Protein AF-A0A4Z0BYI0-F1 (afdb_monomer)

Mean predicted aligned error: 17.37 Å

Structure (mmCIF, N/CA/C/O backbone):
data_AF-A0A4Z0BYI0-F1
#
_entry.id   AF-A0A4Z0BYI0-F1
#
loop_
_atom_site.group_PDB
_atom_site.id
_atom_site.type_symbol
_atom_site.label_atom_id
_atom_site.label_alt_id
_atom_site.label_comp_id
_atom_site.label_asym_id
_atom_site.label_entity_id
_atom_site.label_seq_id
_atom_site.pdbx_PDB_ins_code
_atom_site.Cartn_x
_atom_site.Cartn_y
_atom_site.Cartn_z
_atom_site.occupancy
_atom_site.B_iso_or_equiv
_atom_site.auth_seq_id
_atom_site.auth_comp_id
_atom_site.auth_asym_id
_atom_site.auth_atom_id
_atom_site.pdbx_PDB_model_num
ATOM 1 N N . MET A 1 1 ? 36.136 -20.475 -20.261 1.00 40.78 1 MET A N 1
ATOM 2 C CA . MET A 1 1 ? 34.839 -20.055 -19.682 1.00 40.78 1 MET A CA 1
ATOM 3 C C . MET A 1 1 ? 33.830 -19.900 -20.815 1.00 40.78 1 MET A C 1
ATOM 5 O O . MET A 1 1 ? 33.813 -18.825 -21.380 1.00 40.78 1 MET A O 1
ATOM 9 N N . ASN A 1 2 ? 33.076 -20.935 -21.215 1.00 47.97 2 ASN A N 1
ATOM 10 C CA . ASN A 1 2 ? 31.903 -20.778 -22.107 1.00 47.97 2 ASN A CA 1
ATOM 11 C C . ASN A 1 2 ? 31.015 -22.043 -22.189 1.00 47.97 2 ASN A C 1
ATOM 13 O O . ASN A 1 2 ? 30.403 -22.314 -23.210 1.00 47.97 2 ASN A O 1
ATOM 17 N N . GLU A 1 3 ? 30.892 -22.810 -21.103 1.00 43.78 3 GLU A N 1
ATOM 18 C CA . GLU A 1 3 ? 29.998 -23.988 -21.057 1.00 43.78 3 GLU A CA 1
ATOM 19 C C . GLU A 1 3 ? 28.659 -23.728 -20.351 1.00 43.78 3 GLU A C 1
ATOM 21 O O . GLU A 1 3 ? 27.782 -24.581 -20.332 1.00 43.78 3 GLU A O 1
ATOM 26 N N . ARG A 1 4 ? 28.439 -22.530 -19.794 1.00 52.97 4 ARG A N 1
ATOM 27 C CA . ARG A 1 4 ? 27.188 -22.208 -19.079 1.00 52.97 4 ARG A CA 1
ATOM 28 C C . ARG A 1 4 ? 25.992 -21.911 -19.995 1.00 52.97 4 ARG A C 1
ATOM 30 O O . ARG A 1 4 ? 24.883 -21.768 -19.491 1.00 52.97 4 ARG A O 1
ATOM 37 N N . ALA A 1 5 ? 26.200 -21.784 -21.306 1.00 53.53 5 ALA A N 1
ATOM 38 C CA . ALA A 1 5 ? 25.168 -21.345 -22.249 1.00 53.53 5 ALA A CA 1
ATOM 39 C C . ALA A 1 5 ? 24.340 -22.489 -22.864 1.00 53.53 5 ALA A C 1
ATOM 41 O O . ALA A 1 5 ? 23.317 -22.224 -23.486 1.00 53.53 5 ALA A O 1
ATOM 42 N N . THR A 1 6 ? 24.744 -23.751 -22.700 1.00 50.38 6 THR A N 1
ATOM 43 C CA . THR A 1 6 ? 24.140 -24.877 -23.436 1.00 50.38 6 THR A CA 1
ATOM 44 C C . THR A 1 6 ? 22.925 -25.514 -22.752 1.00 50.38 6 THR A C 1
ATOM 46 O O . THR A 1 6 ? 22.229 -26.292 -23.391 1.00 50.38 6 THR A O 1
ATOM 49 N N . VAL A 1 7 ? 22.608 -25.172 -21.494 1.00 58.91 7 VAL A N 1
ATOM 50 C CA . VAL A 1 7 ? 21.576 -25.891 -20.702 1.00 58.91 7 VAL A CA 1
ATOM 51 C C . VAL A 1 7 ? 20.244 -25.129 -20.557 1.00 58.91 7 VAL A C 1
ATOM 53 O O . VAL A 1 7 ? 19.287 -25.641 -19.988 1.00 58.91 7 VAL A O 1
ATOM 56 N N . ALA A 1 8 ? 20.097 -23.937 -21.137 1.00 58.59 8 ALA A N 1
ATOM 57 C CA . ALA A 1 8 ? 18.784 -23.298 -21.249 1.00 58.59 8 ALA A CA 1
ATOM 58 C C . ALA A 1 8 ? 18.721 -22.427 -22.506 1.00 58.59 8 ALA A C 1
ATOM 60 O O . ALA A 1 8 ? 19.166 -21.281 -22.494 1.00 58.59 8 ALA A O 1
ATOM 61 N N . ALA A 1 9 ? 18.152 -22.958 -23.590 1.00 70.00 9 ALA A N 1
ATOM 62 C CA . ALA A 1 9 ? 17.853 -22.191 -24.797 1.00 70.00 9 ALA A CA 1
ATOM 63 C C . ALA A 1 9 ? 16.681 -21.224 -24.533 1.00 70.00 9 ALA A C 1
ATOM 65 O O . ALA A 1 9 ? 15.571 -21.413 -25.021 1.00 70.00 9 ALA A O 1
ATOM 66 N N . VAL A 1 10 ? 16.904 -20.202 -23.702 1.00 78.31 10 VAL A N 1
ATOM 67 C CA . VAL A 1 10 ? 15.953 -19.104 -23.516 1.00 78.31 10 VAL A CA 1
ATOM 68 C C . VAL A 1 10 ? 16.206 -18.100 -24.637 1.00 78.31 10 VAL A C 1
ATOM 70 O O . VAL A 1 10 ? 17.281 -17.495 -24.673 1.00 78.31 10 VAL A O 1
ATOM 73 N N . PRO A 1 11 ? 15.259 -17.906 -25.565 1.00 86.81 11 PRO A N 1
ATOM 74 C CA . PRO A 1 11 ? 15.471 -16.996 -26.675 1.00 86.81 11 PRO A CA 1
ATOM 75 C C . PRO A 1 11 ? 15.506 -15.545 -26.167 1.00 86.81 11 PRO A C 1
ATOM 77 O O . PRO A 1 11 ? 14.827 -15.174 -25.203 1.00 86.81 11 PRO A O 1
ATOM 80 N N . ALA A 1 12 ? 16.326 -14.706 -26.804 1.00 86.75 12 ALA A N 1
ATOM 81 C CA . ALA A 1 12 ? 16.601 -13.343 -26.341 1.00 86.75 12 ALA A CA 1
ATOM 82 C C . ALA A 1 12 ? 15.334 -12.471 -26.233 1.00 86.75 12 ALA A C 1
ATOM 84 O O . ALA A 1 12 ? 15.214 -11.652 -25.321 1.00 86.75 12 ALA A O 1
ATOM 85 N N . ASN A 1 13 ? 14.356 -12.696 -27.113 1.00 89.25 13 ASN A N 1
ATOM 86 C CA . ASN A 1 13 ? 13.052 -12.035 -27.073 1.00 89.25 13 ASN A CA 1
ATOM 87 C C . ASN A 1 13 ? 12.278 -12.333 -25.776 1.00 89.25 13 ASN A C 1
ATOM 89 O O . ASN A 1 13 ? 11.695 -11.420 -25.202 1.00 89.25 13 ASN A O 1
ATOM 93 N N . GLN A 1 14 ? 12.311 -13.566 -25.261 1.00 90.50 14 GLN A N 1
ATOM 94 C CA . GLN A 1 14 ? 11.648 -13.909 -23.997 1.00 90.50 14 GLN A CA 1
ATOM 95 C C . GLN A 1 14 ? 12.286 -13.185 -22.808 1.00 90.50 14 GLN A C 1
ATOM 97 O O . GLN A 1 14 ? 11.585 -12.760 -21.888 1.00 90.50 14 GLN A O 1
ATOM 102 N N . VAL A 1 15 ? 13.610 -13.005 -22.826 1.00 90.62 15 VAL A N 1
ATOM 103 C CA . VAL A 1 15 ? 14.310 -12.221 -21.798 1.00 90.62 15 VAL A CA 1
ATOM 104 C C . VAL A 1 15 ? 13.891 -10.755 -21.869 1.00 90.62 15 VAL A C 1
ATOM 106 O O . VAL A 1 15 ? 13.620 -10.152 -20.831 1.00 90.62 15 VAL A O 1
ATOM 109 N N . LEU A 1 16 ? 13.789 -10.193 -23.075 1.00 92.50 16 LEU A N 1
ATOM 110 C CA . LEU A 1 16 ? 13.348 -8.815 -23.273 1.00 92.50 16 LEU A CA 1
ATOM 111 C C . LEU A 1 16 ? 11.911 -8.594 -22.780 1.00 92.50 16 LEU A C 1
ATOM 113 O O . LEU A 1 16 ? 11.672 -7.632 -22.054 1.00 92.50 16 LEU A O 1
ATOM 117 N N . VAL A 1 17 ? 10.986 -9.507 -23.100 1.00 92.56 17 VAL A N 1
ATOM 118 C CA . VAL A 1 17 ? 9.591 -9.450 -22.630 1.00 92.56 17 VAL A CA 1
ATOM 119 C C . VAL A 1 17 ? 9.534 -9.457 -21.103 1.00 92.56 17 VAL A C 1
ATOM 121 O O . VAL A 1 17 ? 8.905 -8.584 -20.514 1.00 92.56 17 VAL A O 1
ATOM 124 N N . ARG A 1 18 ? 10.268 -10.356 -20.437 1.00 91.44 18 ARG A N 1
ATOM 125 C CA . ARG A 1 18 ? 10.303 -10.398 -18.964 1.00 91.44 18 ARG A CA 1
ATOM 126 C C . ARG A 1 18 ? 10.906 -9.139 -18.342 1.00 91.44 18 ARG A C 1
ATOM 128 O O . ARG A 1 18 ? 10.447 -8.682 -17.296 1.00 91.44 18 ARG A O 1
ATOM 135 N N . LEU A 1 19 ? 11.947 -8.577 -18.961 1.00 92.88 19 LEU A N 1
ATOM 136 C CA . LEU A 1 19 ? 12.538 -7.315 -18.511 1.00 92.88 19 LEU A CA 1
ATOM 137 C C . LEU A 1 19 ? 11.551 -6.157 -18.659 1.00 92.88 19 LEU A C 1
ATOM 139 O O . LEU A 1 19 ? 11.477 -5.320 -17.763 1.00 92.88 19 LEU A O 1
ATOM 143 N N . TRP A 1 20 ? 10.785 -6.130 -19.749 1.00 93.81 20 TRP A N 1
ATOM 144 C CA . TRP A 1 20 ? 9.739 -5.140 -19.966 1.00 93.81 20 TRP A CA 1
ATOM 145 C C . TRP A 1 20 ? 8.603 -5.276 -18.948 1.00 93.81 20 TRP A C 1
ATOM 147 O O . TRP A 1 20 ? 8.277 -4.303 -18.278 1.00 93.81 20 TRP A O 1
ATOM 157 N N . GLU A 1 21 ? 8.088 -6.488 -18.730 1.00 93.25 21 GLU A N 1
ATOM 158 C CA . GLU A 1 21 ? 7.053 -6.764 -17.724 1.00 93.25 21 GLU A CA 1
ATOM 159 C C . GLU A 1 21 ? 7.480 -6.324 -16.317 1.00 93.25 21 GLU A C 1
ATOM 161 O O . GLU A 1 21 ? 6.706 -5.699 -15.596 1.00 93.25 21 GLU A O 1
ATOM 166 N N . MET A 1 22 ? 8.724 -6.609 -15.916 1.00 92.75 22 MET A N 1
ATOM 167 C CA . MET A 1 22 ? 9.264 -6.154 -14.630 1.00 92.75 22 MET A CA 1
ATOM 168 C C . MET A 1 22 ? 9.423 -4.628 -14.583 1.00 92.75 22 MET A C 1
ATOM 170 O O . MET A 1 22 ? 9.195 -4.012 -13.543 1.00 92.75 22 MET A O 1
ATOM 174 N N . ALA A 1 23 ? 9.839 -4.015 -15.690 1.00 93.62 23 ALA A N 1
ATOM 175 C CA . ALA A 1 23 ? 10.045 -2.578 -15.797 1.00 93.62 23 ALA A CA 1
ATOM 176 C C . ALA A 1 23 ? 8.736 -1.780 -15.676 1.00 93.62 23 ALA A C 1
ATOM 178 O O . ALA A 1 23 ? 8.717 -0.752 -14.995 1.00 93.62 23 ALA A O 1
ATOM 179 N N . THR A 1 24 ? 7.657 -2.256 -16.299 1.00 92.88 24 THR A N 1
ATOM 180 C CA . THR A 1 24 ? 6.356 -1.568 -16.348 1.00 92.88 24 THR A CA 1
ATOM 181 C C . THR A 1 24 ? 5.380 -2.007 -15.263 1.00 92.88 24 THR A C 1
ATOM 183 O O . THR A 1 24 ? 4.301 -1.430 -15.159 1.00 92.88 24 THR A O 1
ATOM 186 N N . ALA A 1 25 ? 5.728 -3.004 -14.451 1.00 94.19 25 ALA A N 1
ATOM 187 C CA . ALA A 1 25 ? 4.865 -3.486 -13.381 1.00 94.19 25 ALA A CA 1
ATOM 188 C C . ALA A 1 25 ? 4.500 -2.378 -12.373 1.00 94.19 25 ALA A C 1
ATOM 190 O O . ALA A 1 25 ? 5.347 -1.558 -11.980 1.00 94.19 25 ALA A O 1
ATOM 191 N N . ASP A 1 26 ? 3.237 -2.389 -11.932 1.00 92.56 26 ASP A N 1
ATOM 192 C CA . ASP A 1 26 ? 2.695 -1.446 -10.955 1.00 92.56 26 ASP A CA 1
ATOM 193 C C . ASP A 1 26 ? 2.855 -1.987 -9.517 1.00 92.56 26 ASP A C 1
ATOM 195 O O . ASP A 1 26 ? 2.245 -2.995 -9.153 1.00 92.56 26 ASP A O 1
ATOM 199 N N . PRO A 1 27 ? 3.630 -1.315 -8.641 1.00 92.12 27 PRO A N 1
ATOM 200 C CA . PRO A 1 27 ? 3.730 -1.682 -7.229 1.00 92.12 27 PRO A CA 1
ATOM 201 C C . PRO A 1 27 ? 2.390 -1.650 -6.480 1.00 92.12 27 PRO A C 1
ATOM 203 O O . PRO A 1 27 ? 2.262 -2.302 -5.441 1.00 92.12 27 PRO A O 1
ATOM 206 N N . ARG A 1 28 ? 1.387 -0.917 -6.987 1.00 92.19 28 ARG A N 1
ATOM 207 C CA . ARG A 1 28 ? 0.048 -0.827 -6.381 1.00 92.19 28 ARG A CA 1
ATOM 208 C C . ARG A 1 28 ? -0.742 -2.130 -6.466 1.00 92.19 28 ARG A C 1
ATOM 210 O O . ARG A 1 28 ? -1.749 -2.277 -5.773 1.00 92.19 28 ARG A O 1
ATOM 217 N N . GLU A 1 29 ? -0.301 -3.084 -7.283 1.00 92.19 29 GLU A N 1
ATOM 218 C CA . GLU A 1 29 ? -0.81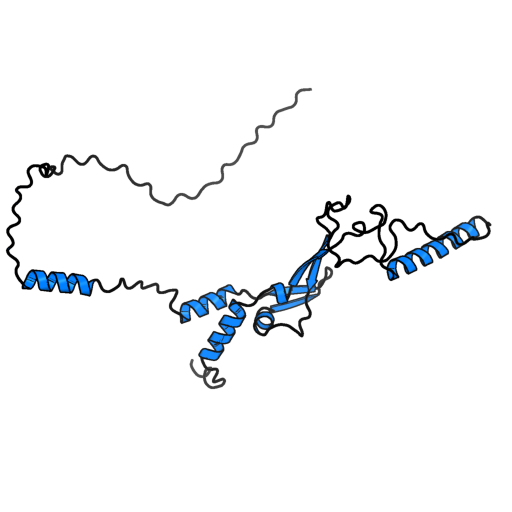8 -4.456 -7.271 1.00 92.19 29 GLU A CA 1
ATOM 219 C C . GLU A 1 29 ? -0.403 -5.226 -6.012 1.00 92.19 29 GLU A C 1
ATOM 221 O O . GLU A 1 29 ? -1.091 -6.164 -5.629 1.00 92.19 29 GLU A O 1
ATOM 226 N N . LEU A 1 30 ? 0.681 -4.821 -5.343 1.00 92.50 30 LEU A N 1
ATOM 227 C CA . LEU A 1 30 ? 1.182 -5.463 -4.124 1.00 92.50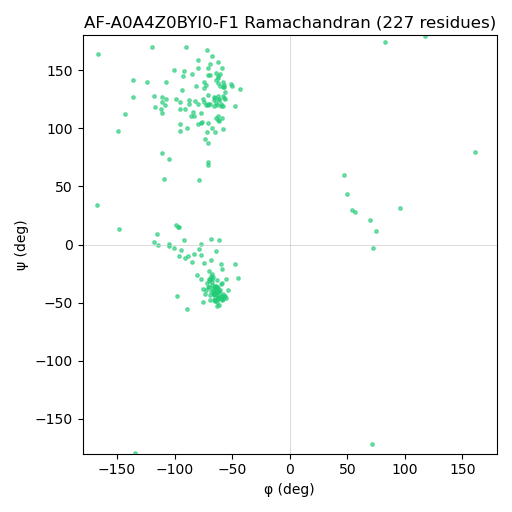 30 LEU A CA 1
ATOM 228 C C . LEU A 1 30 ? 0.731 -4.720 -2.865 1.00 92.50 30 LEU A C 1
ATOM 230 O O . LEU A 1 30 ? 0.310 -5.341 -1.886 1.00 92.50 30 LEU A O 1
ATOM 234 N N . VAL A 1 31 ? 0.833 -3.389 -2.886 1.00 93.25 31 VAL A N 1
ATOM 235 C CA . VAL A 1 31 ? 0.581 -2.537 -1.720 1.00 93.25 31 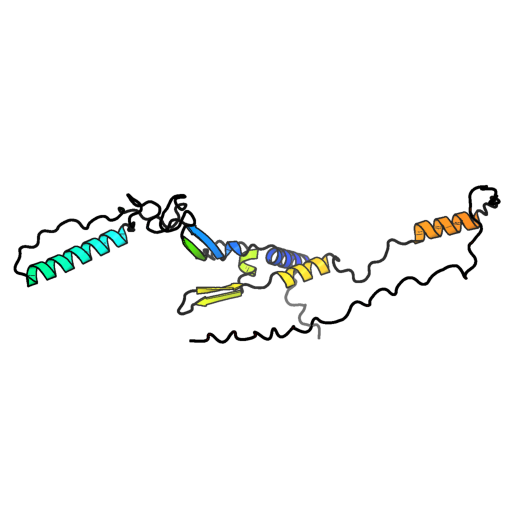VAL A CA 1
ATOM 236 C C . VAL A 1 31 ? -0.255 -1.342 -2.131 1.00 93.25 31 VAL A C 1
ATOM 238 O O . VAL A 1 31 ? 0.119 -0.592 -3.027 1.00 93.25 31 VAL A O 1
ATOM 241 N N . GLU A 1 32 ? -1.365 -1.125 -1.442 1.00 93.00 32 GLU A N 1
ATOM 242 C CA . GLU A 1 32 ? -2.229 0.024 -1.670 1.00 93.00 32 GLU A CA 1
ATOM 243 C C . GLU A 1 32 ? -2.416 0.800 -0.372 1.00 93.00 32 GLU A C 1
ATOM 245 O O . GLU A 1 32 ? -2.581 0.225 0.703 1.00 93.00 32 GLU A O 1
ATOM 250 N N . ILE A 1 33 ? -2.404 2.124 -0.474 1.00 93.44 33 ILE A N 1
ATOM 251 C CA . ILE A 1 33 ? -2.837 2.993 0.610 1.00 93.44 33 ILE A CA 1
ATOM 252 C C . ILE A 1 33 ? -4.295 3.345 0.338 1.00 93.44 33 ILE A C 1
ATOM 254 O O . ILE A 1 33 ? -4.594 3.992 -0.664 1.00 93.44 33 ILE A O 1
ATOM 258 N N . ARG A 1 34 ? -5.195 2.927 1.231 1.00 93.38 34 ARG A N 1
ATOM 259 C CA . ARG A 1 34 ? -6.613 3.289 1.176 1.00 93.38 34 ARG A CA 1
ATOM 260 C C . ARG A 1 34 ? -6.948 4.283 2.265 1.00 93.38 34 ARG A C 1
ATOM 262 O O . ARG A 1 34 ? -6.492 4.157 3.399 1.00 93.38 34 ARG A O 1
ATOM 269 N N . VAL A 1 35 ? -7.774 5.252 1.906 1.00 95.12 35 VAL A N 1
ATOM 270 C CA . VAL A 1 35 ? -8.318 6.239 2.830 1.00 95.12 35 VAL A CA 1
ATOM 271 C C . VAL A 1 35 ? -9.800 5.955 2.976 1.00 95.12 35 VAL A C 1
ATOM 273 O O . VAL A 1 35 ? -10.523 5.916 1.983 1.00 95.12 35 VAL A O 1
ATOM 276 N N . GLY A 1 36 ? -10.234 5.733 4.210 1.00 95.25 36 GLY A N 1
ATOM 277 C CA . GLY A 1 36 ? -11.625 5.430 4.518 1.00 95.25 36 GLY A CA 1
ATOM 278 C C . GLY A 1 36 ? -12.143 6.225 5.706 1.00 95.25 36 GLY A C 1
ATOM 279 O O . GLY A 1 36 ? -11.435 7.048 6.287 1.00 95.25 36 GLY A O 1
ATOM 280 N N . ALA A 1 37 ? -13.397 5.996 6.067 1.00 94.94 37 ALA A N 1
ATOM 281 C CA . ALA A 1 37 ? -14.074 6.694 7.145 1.00 94.94 37 ALA A CA 1
ATOM 282 C C . ALA A 1 37 ? -13.370 6.489 8.499 1.00 94.94 37 ALA A C 1
ATOM 284 O O . ALA A 1 37 ? -12.986 5.374 8.876 1.00 94.94 37 ALA A O 1
ATOM 285 N N . CYS A 1 38 ? -13.220 7.571 9.268 1.00 93.94 38 CYS A N 1
ATOM 286 C CA . CYS A 1 38 ? -12.866 7.462 10.681 1.00 93.94 38 CYS A CA 1
ATOM 287 C C . CYS A 1 38 ? -14.066 6.923 11.479 1.00 93.94 38 CYS A C 1
ATOM 289 O O . CYS A 1 38 ? -15.192 6.890 10.980 1.00 93.94 38 CYS A O 1
ATOM 291 N N . ARG A 1 39 ? -13.838 6.520 12.731 1.00 92.94 39 ARG A N 1
ATOM 292 C CA . ARG A 1 39 ? -14.863 5.916 13.604 1.00 92.94 39 ARG A CA 1
ATOM 293 C C . ARG A 1 39 ? -16.078 6.809 13.864 1.00 92.94 39 ARG A C 1
ATOM 295 O O . ARG A 1 39 ? -17.113 6.307 14.269 1.00 92.94 39 ARG A O 1
ATOM 302 N N . ASN A 1 40 ? -15.956 8.103 13.604 1.00 93.88 40 ASN A N 1
ATOM 303 C CA . ASN A 1 40 ? -16.960 9.120 13.897 1.00 93.88 40 ASN A CA 1
ATOM 304 C C . ASN A 1 40 ? -17.545 9.749 12.623 1.00 93.88 40 ASN A C 1
ATOM 306 O O . ASN A 1 40 ? -18.399 10.628 12.697 1.00 93.88 40 ASN A O 1
ATOM 310 N N . CYS A 1 41 ? -17.085 9.332 11.436 1.00 93.31 41 CYS A N 1
ATOM 311 C CA . CYS A 1 41 ? -17.492 9.948 10.171 1.00 93.31 41 CYS A CA 1
ATOM 312 C C . CYS A 1 41 ? -19.002 9.875 9.956 1.00 93.31 41 CYS A C 1
ATOM 314 O O . CYS A 1 41 ? -19.610 10.882 9.615 1.00 93.31 41 CYS A O 1
ATOM 316 N N . TRP A 1 42 ? -19.583 8.695 10.158 1.00 92.38 42 TRP A N 1
ATOM 317 C CA . TRP A 1 42 ? -20.978 8.417 9.817 1.00 92.38 42 TRP A CA 1
ATOM 318 C C . TRP A 1 42 ? -21.843 8.115 11.040 1.00 92.38 42 TRP A C 1
ATOM 320 O O . TRP A 1 42 ? -22.978 7.672 10.883 1.00 92.38 42 TRP A O 1
ATOM 330 N N . GLY A 1 43 ? -21.308 8.324 12.246 1.00 91.25 43 GLY A N 1
ATOM 331 C CA . GLY A 1 43 ? -22.055 8.112 13.477 1.00 91.25 43 GLY A CA 1
ATOM 332 C C . GLY A 1 43 ? -23.120 9.175 13.675 1.00 91.25 43 GLY A C 1
ATOM 333 O O . GLY A 1 43 ? -22.965 10.314 13.226 1.00 91.25 43 GLY A O 1
ATOM 334 N N . GLN A 1 44 ? -24.193 8.816 14.376 1.00 88.56 44 GLN A N 1
ATOM 335 C CA . GLN A 1 44 ? -25.207 9.790 14.770 1.00 88.56 44 GLN A CA 1
ATOM 336 C C . GLN A 1 44 ? -24.537 10.911 15.581 1.00 88.56 44 GLN A C 1
ATOM 338 O O . GLN A 1 44 ? -23.787 10.631 16.516 1.00 88.56 44 GLN A O 1
ATOM 343 N N . TYR A 1 45 ? -24.737 12.168 15.173 1.00 89.00 45 TYR A N 1
ATOM 344 C CA . TYR A 1 45 ? -24.051 13.342 15.740 1.00 89.00 45 TYR A CA 1
ATOM 345 C C . TYR A 1 45 ? -22.512 13.247 15.742 1.00 89.00 45 TYR A C 1
ATOM 347 O O . TYR A 1 45 ? -21.858 13.786 16.631 1.00 89.00 45 TYR A O 1
ATOM 355 N N . HIS A 1 46 ? -21.923 12.531 14.777 1.00 89.88 46 HIS A N 1
ATOM 356 C CA . HIS A 1 46 ? -20.491 12.202 14.749 1.00 89.88 46 HIS A CA 1
ATOM 357 C C . HIS A 1 46 ? -19.993 11.466 16.003 1.00 89.88 46 HIS A C 1
ATOM 359 O O . HIS A 1 46 ? -18.818 11.532 16.372 1.00 89.88 46 HIS A O 1
ATOM 365 N N . GLY A 1 47 ? -20.882 10.723 16.658 1.00 90.50 47 GLY A N 1
ATOM 366 C CA . GLY A 1 47 ? -20.520 9.819 17.733 1.00 90.50 47 GLY A CA 1
ATOM 367 C C . GLY A 1 47 ? -19.683 8.635 17.253 1.00 90.50 47 GLY A C 1
ATOM 368 O O . GLY A 1 47 ? -19.646 8.299 16.068 1.00 90.50 47 GLY A O 1
ATOM 369 N N . TYR A 1 48 ? -19.010 7.979 18.195 1.00 90.75 48 TYR A N 1
ATOM 370 C CA . TYR A 1 48 ? -18.189 6.807 17.900 1.00 90.75 48 TYR A CA 1
ATOM 371 C C . TYR A 1 48 ? -19.057 5.636 17.415 1.00 90.75 48 TYR A C 1
ATOM 373 O O . TYR A 1 48 ? -19.969 5.210 18.127 1.00 90.75 48 TYR A O 1
ATOM 381 N N . GLN A 1 49 ? -18.742 5.106 16.232 1.00 91.69 49 GLN A N 1
ATOM 382 C CA . GLN A 1 49 ? -19.398 3.941 15.648 1.00 91.69 49 GLN A CA 1
ATOM 383 C C . GLN A 1 49 ? -18.662 2.647 15.983 1.00 91.69 49 GLN A C 1
ATOM 385 O O . GLN A 1 49 ? -17.447 2.511 15.781 1.00 91.69 49 GLN A O 1
ATOM 390 N N . TYR A 1 50 ? -19.437 1.659 16.411 1.00 89.25 50 TYR A N 1
ATOM 391 C CA . TYR A 1 50 ? -18.956 0.305 16.641 1.00 89.25 50 TYR A CA 1
ATOM 392 C C . TYR A 1 50 ? -19.149 -0.547 15.382 1.00 89.25 50 TYR A C 1
ATOM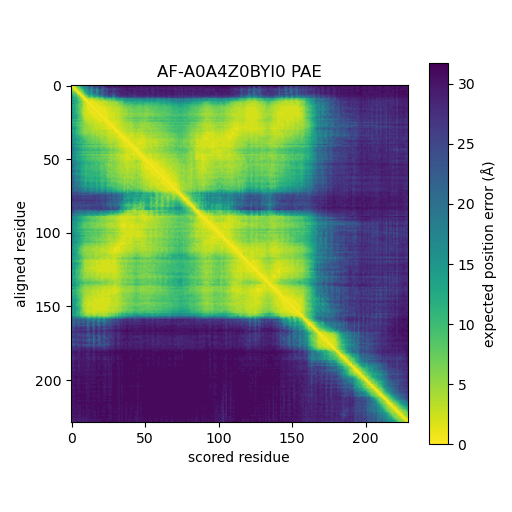 394 O O . TYR A 1 50 ? -20.129 -0.394 14.648 1.00 89.25 50 TYR A O 1
ATOM 402 N N . THR A 1 51 ? -18.222 -1.471 15.123 1.00 90.06 51 THR A N 1
ATOM 403 C CA . THR A 1 51 ? -18.579 -2.634 14.292 1.00 90.06 51 THR A CA 1
ATOM 404 C C . THR A 1 51 ? -19.547 -3.511 15.077 1.00 90.06 51 THR A C 1
ATOM 406 O O . THR A 1 51 ? -19.537 -3.489 16.304 1.00 90.06 51 THR A O 1
ATOM 409 N N . GLU A 1 52 ? -20.365 -4.300 14.393 1.00 86.69 52 GLU A N 1
ATOM 410 C CA . GLU A 1 52 ? -21.371 -5.152 15.040 1.00 86.69 52 GLU A CA 1
ATOM 411 C C . GLU A 1 52 ? -20.752 -6.087 16.095 1.00 86.69 52 GLU A C 1
ATOM 413 O O . GLU A 1 52 ? -21.168 -6.095 17.250 1.00 86.69 52 GLU A O 1
ATOM 418 N N . ALA A 1 53 ? -19.638 -6.739 15.754 1.00 88.62 53 ALA A N 1
ATOM 419 C CA . ALA A 1 53 ? -18.905 -7.589 16.689 1.00 88.62 53 ALA A CA 1
ATOM 420 C C . ALA A 1 53 ? -18.241 -6.810 17.844 1.00 88.62 53 ALA A C 1
ATOM 422 O O . ALA A 1 53 ? -18.071 -7.343 18.938 1.00 88.62 53 ALA A O 1
ATOM 423 N N . GLU A 1 54 ? -17.802 -5.566 17.624 1.00 87.44 54 GLU A N 1
ATOM 424 C CA . GLU A 1 54 ? -17.299 -4.722 18.720 1.00 87.44 54 GLU A CA 1
ATOM 425 C C . GLU A 1 54 ? -18.427 -4.268 19.642 1.00 87.44 54 GLU A C 1
ATOM 427 O O . GLU A 1 54 ? -18.209 -4.187 20.847 1.00 87.44 54 GLU A O 1
ATOM 432 N N . PHE A 1 55 ? -19.603 -3.980 19.085 1.00 86.31 55 PHE A N 1
ATOM 433 C CA . PHE A 1 55 ? -20.773 -3.570 19.845 1.00 86.31 55 PHE A CA 1
ATOM 434 C C . PHE A 1 55 ? -21.248 -4.697 20.757 1.00 86.31 55 PHE A C 1
ATOM 436 O O . PHE A 1 55 ? -21.412 -4.472 21.950 1.00 86.31 55 PHE A O 1
ATOM 443 N N . GLU A 1 56 ? -21.368 -5.920 20.235 1.00 86.50 56 GLU A N 1
ATOM 444 C CA . GLU A 1 56 ? -21.748 -7.095 21.025 1.00 86.50 56 GLU A CA 1
ATOM 445 C C . GLU A 1 56 ? -20.760 -7.361 22.170 1.00 86.50 56 GLU A C 1
ATOM 447 O O . GLU A 1 56 ? -21.165 -7.558 23.317 1.00 86.50 56 GLU A O 1
ATOM 452 N N . ARG A 1 57 ? -19.448 -7.282 21.897 1.00 87.62 57 ARG A N 1
ATOM 453 C CA . ARG A 1 57 ? -18.419 -7.420 22.941 1.00 87.62 57 ARG A CA 1
ATOM 454 C C . ARG A 1 57 ? -18.517 -6.322 23.996 1.00 87.62 57 ARG A C 1
ATOM 456 O O . ARG A 1 57 ? -18.486 -6.631 25.183 1.00 87.62 57 ARG A O 1
ATOM 463 N N . ALA A 1 58 ? -18.644 -5.065 23.573 1.00 85.81 58 ALA A N 1
ATOM 464 C CA . ALA A 1 58 ? -18.754 -3.928 24.482 1.00 85.81 58 ALA A CA 1
ATOM 465 C C . ALA A 1 58 ? -20.032 -4.004 25.330 1.00 85.81 58 ALA A C 1
ATOM 467 O O . ALA A 1 58 ? -19.996 -3.716 26.524 1.00 85.81 58 ALA A O 1
ATOM 468 N N . PHE A 1 59 ? -21.141 -4.442 24.733 1.00 84.56 59 PHE A N 1
ATOM 469 C CA . PHE A 1 59 ? -22.400 -4.666 25.427 1.00 84.56 59 PHE A CA 1
ATOM 470 C C . PHE A 1 59 ? -22.262 -5.764 26.484 1.00 84.56 59 PHE A C 1
ATOM 472 O O . PHE A 1 59 ? -22.612 -5.547 27.641 1.00 84.56 59 PHE A O 1
ATOM 479 N N . HIS A 1 60 ? -21.695 -6.918 26.125 1.00 85.94 60 HIS A N 1
ATOM 480 C CA . HIS A 1 60 ? -21.506 -8.021 27.065 1.00 85.94 60 HIS A CA 1
ATOM 481 C C . HIS A 1 60 ? -20.554 -7.646 28.212 1.00 85.94 60 HIS A C 1
ATOM 483 O O . HIS A 1 60 ? -20.821 -7.961 29.371 1.00 85.94 60 HIS A O 1
ATOM 489 N N . GLU A 1 61 ? -19.472 -6.923 27.914 1.00 87.06 61 GLU A N 1
ATOM 490 C CA . GLU A 1 61 ? -18.552 -6.403 28.928 1.00 87.06 61 GLU A CA 1
ATOM 491 C C . GLU A 1 61 ? -19.244 -5.406 29.867 1.00 87.06 61 GLU A C 1
ATOM 493 O O . GLU A 1 61 ? -19.104 -5.521 31.085 1.00 87.06 61 GLU A O 1
ATOM 498 N N . HIS A 1 62 ? -20.052 -4.490 29.324 1.00 86.12 62 HIS A N 1
ATOM 499 C CA . HIS A 1 62 ? -20.836 -3.535 30.106 1.00 86.12 62 HIS A CA 1
ATOM 500 C C . HIS A 1 62 ? -21.844 -4.234 31.025 1.00 86.12 62 HIS A C 1
ATOM 502 O O . HIS A 1 62 ? -21.922 -3.926 32.214 1.00 86.12 62 HIS A O 1
ATOM 508 N N . VAL A 1 63 ? -22.577 -5.219 30.501 1.00 86.56 63 VAL A N 1
ATOM 509 C CA . VAL A 1 63 ? -23.526 -6.025 31.279 1.00 86.56 63 VAL A CA 1
ATOM 510 C C . VAL A 1 63 ? -22.813 -6.724 32.435 1.00 86.56 63 VAL A C 1
ATOM 512 O O . VAL A 1 63 ? -23.260 -6.648 33.579 1.00 86.56 63 VAL A O 1
ATOM 515 N N . GLN A 1 64 ? -21.663 -7.351 32.172 1.00 87.00 64 GLN A N 1
ATOM 516 C CA . GLN A 1 64 ? -20.881 -8.021 33.208 1.00 87.00 64 GLN A CA 1
ATOM 517 C C . GLN A 1 64 ? -20.311 -7.056 34.251 1.00 87.00 64 GLN A C 1
ATOM 519 O O . GLN A 1 64 ? -20.300 -7.386 35.440 1.00 87.00 64 GLN A O 1
ATOM 524 N N . SER A 1 65 ? -19.807 -5.891 33.837 1.00 86.31 65 SER A N 1
ATOM 525 C CA . SER A 1 65 ? -19.220 -4.919 34.760 1.00 86.31 65 SER A CA 1
ATOM 526 C C . SER A 1 65 ? -20.285 -4.293 35.656 1.00 86.31 65 SER A C 1
ATOM 528 O O . SER A 1 65 ? -20.088 -4.201 36.867 1.00 86.31 65 SER A O 1
ATOM 530 N N . GLU A 1 66 ? -21.433 -3.926 35.087 1.00 85.69 66 GLU A N 1
ATOM 531 C CA . GLU A 1 66 ? -22.567 -3.388 35.838 1.00 85.69 66 GLU A CA 1
ATOM 532 C C . GLU A 1 66 ? -23.163 -4.439 36.780 1.00 85.69 66 GLU A C 1
ATOM 534 O O . GLU A 1 66 ? -23.408 -4.131 37.944 1.00 85.69 66 GLU A O 1
ATOM 539 N N . ALA A 1 67 ? -23.319 -5.692 36.338 1.00 85.94 67 ALA A N 1
ATOM 540 C CA . ALA A 1 67 ? -23.795 -6.778 37.196 1.00 85.94 67 ALA A CA 1
ATOM 541 C C . ALA A 1 67 ? -22.853 -7.025 38.386 1.00 85.94 67 ALA A C 1
ATOM 543 O O . ALA A 1 67 ? -23.312 -7.219 39.512 1.00 85.94 67 ALA A O 1
ATOM 544 N N . LYS A 1 68 ? -21.530 -6.974 38.170 1.00 87.00 68 LYS A N 1
ATOM 545 C CA . LYS A 1 68 ? -20.537 -7.064 39.253 1.00 87.00 68 LYS A CA 1
ATOM 546 C C . LYS A 1 68 ? -20.626 -5.879 40.213 1.00 87.00 68 LYS A C 1
ATOM 548 O O . LYS A 1 68 ? -20.603 -6.104 41.420 1.00 87.00 68 LYS A O 1
ATOM 553 N N . ARG A 1 69 ? -20.747 -4.648 39.698 1.00 85.94 69 ARG A N 1
ATOM 554 C CA . ARG A 1 69 ? -20.865 -3.433 40.522 1.00 85.94 69 ARG A CA 1
ATOM 555 C C . ARG A 1 69 ? -22.123 -3.482 41.389 1.00 85.94 69 ARG A C 1
ATOM 557 O O . ARG A 1 69 ? -22.027 -3.404 42.606 1.00 85.94 69 ARG A O 1
ATOM 564 N N . LYS A 1 70 ? -23.272 -3.748 40.771 1.00 85.50 70 LYS A N 1
ATOM 565 C CA . LYS A 1 70 ? -24.576 -3.892 41.432 1.00 85.50 70 LYS A CA 1
ATOM 566 C C . LYS A 1 70 ? -24.576 -4.989 42.496 1.00 85.50 70 LYS A C 1
ATOM 568 O O . LYS A 1 70 ? -25.064 -4.772 43.598 1.00 85.50 70 LYS A O 1
ATOM 573 N N . ARG A 1 71 ? -23.958 -6.142 42.208 1.00 84.56 71 ARG A N 1
ATOM 574 C CA . ARG A 1 71 ? -23.788 -7.226 43.189 1.00 84.56 71 ARG A CA 1
ATOM 575 C C . ARG A 1 71 ? -22.919 -6.809 44.379 1.00 84.56 71 ARG A C 1
ATOM 577 O O . ARG A 1 71 ? -23.194 -7.251 45.489 1.00 84.56 71 ARG A O 1
ATOM 584 N N . ALA A 1 72 ? -21.887 -5.994 44.160 1.00 86.88 72 ALA A N 1
ATOM 585 C CA . ALA A 1 72 ? -21.064 -5.445 45.239 1.00 86.88 72 ALA A CA 1
ATOM 586 C C . ALA A 1 72 ? -21.811 -4.376 46.060 1.00 86.88 72 ALA A C 1
ATOM 588 O O . ALA A 1 72 ? -21.615 -4.291 47.267 1.00 86.88 72 ALA A O 1
ATOM 5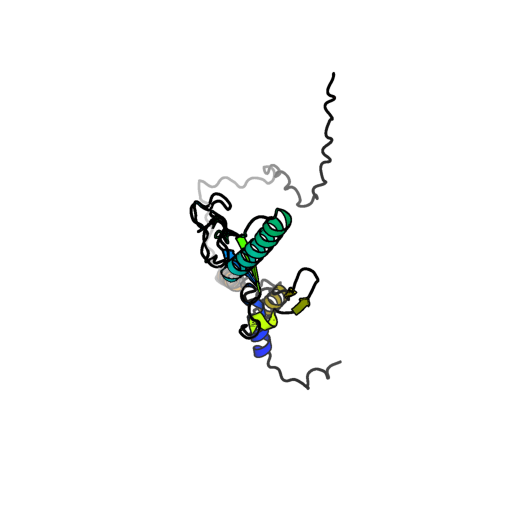89 N N . GLU A 1 73 ? -22.687 -3.603 45.417 1.00 86.06 73 GLU A N 1
ATOM 590 C CA . GLU A 1 73 ? -23.523 -2.560 46.032 1.00 86.06 73 GLU A CA 1
ATOM 591 C C . GLU A 1 73 ? -24.810 -3.118 46.681 1.00 86.06 73 GLU A C 1
ATOM 593 O O . GLU A 1 73 ? -25.515 -2.390 47.374 1.00 86.06 73 GLU A O 1
ATOM 598 N N . GLY A 1 74 ? -25.120 -4.408 46.493 1.00 80.56 74 GLY A N 1
ATOM 599 C CA . GLY A 1 74 ? -26.319 -5.059 47.038 1.00 80.56 74 GLY A CA 1
ATOM 600 C C . GLY A 1 74 ? -27.625 -4.695 46.319 1.00 80.56 74 GLY A C 1
ATOM 601 O O . GLY A 1 74 ? -28.706 -5.020 46.806 1.00 80.56 74 GLY A O 1
ATOM 602 N N . GLU A 1 75 ? -27.546 -4.041 45.159 1.00 79.19 75 GLU A N 1
ATOM 603 C CA . GLU A 1 75 ? -28.701 -3.644 44.355 1.00 79.19 75 GLU A CA 1
ATOM 604 C C . GLU A 1 75 ? -29.077 -4.700 43.308 1.00 79.19 75 GLU A C 1
ATOM 606 O O . GLU A 1 75 ? -28.224 -5.371 42.720 1.00 79.19 75 GLU A O 1
ATOM 611 N N . ALA A 1 76 ? -30.373 -4.783 42.991 1.00 72.00 76 ALA A N 1
ATOM 612 C CA . ALA A 1 76 ? -30.849 -5.565 41.858 1.00 72.00 76 ALA A CA 1
ATOM 613 C C . ALA A 1 76 ? -30.274 -5.010 40.541 1.00 72.00 76 ALA A C 1
ATOM 615 O O . ALA A 1 76 ? -30.351 -3.808 40.247 1.00 72.00 76 ALA A O 1
ATOM 616 N N . TYR A 1 77 ? -29.670 -5.901 39.754 1.00 70.81 77 TYR A N 1
ATOM 617 C CA . TYR A 1 77 ? -29.165 -5.580 38.427 1.00 70.81 77 TYR A CA 1
ATOM 618 C C . TYR A 1 77 ? -30.336 -5.398 37.457 1.00 70.81 77 TYR A C 1
ATOM 620 O O . TYR A 1 77 ? -31.111 -6.325 37.240 1.00 70.81 77 TYR A O 1
ATOM 628 N N . ASP A 1 78 ? -30.433 -4.208 36.870 1.00 70.94 78 ASP A N 1
ATOM 629 C CA . ASP A 1 78 ? -31.340 -3.903 35.767 1.00 70.94 78 ASP A CA 1
ATOM 630 C C . ASP A 1 78 ? -30.480 -3.674 34.512 1.00 70.94 78 ASP A C 1
ATOM 632 O O . ASP A 1 78 ? -29.671 -2.733 34.506 1.00 70.94 78 ASP A O 1
ATOM 636 N N . PRO A 1 79 ? -30.558 -4.545 33.489 1.00 63.59 79 PRO A N 1
ATOM 637 C CA . PRO A 1 79 ? -29.760 -4.423 32.279 1.00 63.59 79 PRO A CA 1
ATOM 638 C C . PRO A 1 79 ? -30.236 -3.233 31.444 1.00 63.59 79 PRO A C 1
ATOM 640 O O . PRO A 1 79 ? -31.042 -3.362 30.525 1.00 63.59 79 PRO A O 1
ATOM 643 N N . LYS A 1 80 ? -29.702 -2.046 31.737 1.00 65.50 80 LYS A N 1
ATOM 644 C CA . LYS A 1 80 ? -29.891 -0.884 30.869 1.00 65.50 80 LYS A CA 1
ATOM 645 C C . LYS A 1 80 ? -29.065 -1.050 29.589 1.00 65.50 80 LYS A C 1
ATOM 647 O O . LYS A 1 80 ? -27.902 -1.455 29.669 1.00 65.50 80 LYS A O 1
ATOM 652 N N . PRO A 1 81 ? -29.628 -0.723 28.411 1.00 64.12 81 PRO A N 1
ATOM 653 C CA . PRO A 1 81 ? -28.882 -0.770 27.165 1.00 64.12 81 PRO A CA 1
ATOM 654 C C . PRO A 1 81 ? -27.711 0.214 27.212 1.00 64.12 81 PRO A C 1
ATOM 656 O O . PRO A 1 81 ? -27.834 1.337 27.710 1.00 64.12 81 PRO A O 1
ATOM 659 N N . MET A 1 82 ? -26.560 -0.217 26.691 1.00 67.94 82 MET A N 1
ATOM 660 C CA . MET A 1 82 ? -25.383 0.638 26.578 1.00 67.94 82 MET A CA 1
ATOM 661 C C . MET A 1 82 ? -25.737 1.880 25.752 1.00 67.94 82 MET A C 1
ATOM 663 O O . MET A 1 82 ? -26.374 1.773 24.707 1.00 67.94 82 MET A O 1
ATOM 667 N N . ARG A 1 83 ? -25.320 3.071 26.200 1.00 64.81 83 ARG A N 1
ATOM 668 C CA . ARG A 1 83 ? -25.560 4.313 25.452 1.00 64.81 83 ARG A CA 1
ATOM 669 C C . ARG A 1 83 ? -24.853 4.231 24.097 1.00 64.81 83 ARG A C 1
ATOM 671 O O . ARG A 1 83 ? -23.628 4.345 24.032 1.00 64.81 83 ARG A O 1
ATOM 678 N N . GLU A 1 84 ? -25.621 4.055 23.028 1.00 63.16 84 GLU A N 1
ATOM 679 C CA . GLU A 1 84 ? -25.120 4.053 21.656 1.00 63.16 84 GLU A CA 1
ATOM 680 C C . GLU A 1 84 ? -24.575 5.445 21.322 1.00 63.16 84 GLU A C 1
ATOM 682 O O . GLU A 1 84 ? -25.319 6.371 21.018 1.00 63.16 84 GLU A O 1
ATOM 687 N N . LYS A 1 85 ? -23.256 5.636 21.446 1.00 72.94 85 LYS A N 1
ATOM 688 C CA . LYS A 1 85 ? -22.636 6.954 21.239 1.00 72.94 85 LYS A CA 1
ATOM 689 C C . LYS A 1 85 ? -22.829 7.462 19.809 1.00 72.94 85 LYS A C 1
ATOM 691 O O . LYS A 1 85 ? -23.015 8.658 19.639 1.00 72.94 85 LYS A O 1
ATOM 696 N N . GLY A 1 86 ? -22.773 6.575 18.815 1.00 77.69 86 GLY A N 1
ATOM 697 C CA . GLY A 1 86 ? -22.943 6.903 17.395 1.00 77.69 86 GLY A CA 1
ATOM 698 C C . GLY A 1 86 ? -23.580 5.791 16.555 1.00 77.69 86 GLY A C 1
ATOM 699 O O . GLY A 1 86 ? -23.535 5.880 15.328 1.00 77.69 86 GLY A O 1
ATOM 700 N N . GLY A 1 87 ? -24.155 4.766 17.194 1.00 82.19 87 GLY A N 1
ATOM 701 C CA . GLY A 1 87 ? -24.762 3.598 16.545 1.00 82.19 87 GLY A CA 1
ATOM 702 C C . GLY A 1 87 ? -23.776 2.487 16.145 1.00 82.19 87 GLY A C 1
ATOM 703 O O . GLY A 1 87 ? -22.551 2.616 16.274 1.00 82.19 87 GLY A O 1
ATOM 704 N N . ALA A 1 88 ? -24.332 1.373 15.666 1.00 79.31 88 ALA A N 1
ATOM 705 C CA . ALA A 1 88 ? -23.597 0.250 15.078 1.00 79.31 88 ALA A CA 1
ATOM 706 C C . ALA A 1 88 ? -23.427 0.414 13.551 1.00 79.31 88 ALA A C 1
ATOM 708 O O . ALA A 1 88 ? -24.025 1.295 12.933 1.00 79.31 88 ALA A O 1
ATOM 709 N N . GLY A 1 89 ? -22.603 -0.436 12.930 1.00 85.38 89 GLY A N 1
ATOM 710 C CA . GLY A 1 89 ? -22.427 -0.469 11.470 1.00 85.38 89 GLY A CA 1
ATOM 711 C C . GLY A 1 89 ? -21.231 0.330 10.949 1.00 85.38 89 GLY A C 1
ATOM 712 O O . GLY A 1 89 ? -21.272 0.865 9.840 1.00 85.38 89 GLY A O 1
ATOM 713 N N . TYR A 1 90 ? -20.154 0.433 11.734 1.00 91.88 90 TYR A N 1
ATOM 714 C CA . TYR A 1 90 ? -18.914 1.045 11.258 1.00 91.88 90 TYR A CA 1
ATOM 715 C C . TYR A 1 90 ? -18.336 0.300 10.046 1.00 91.88 90 TYR A C 1
ATOM 717 O O . TYR A 1 90 ? -17.918 -0.853 10.158 1.00 91.88 90 TYR A O 1
ATOM 725 N N . ASP A 1 91 ? -18.220 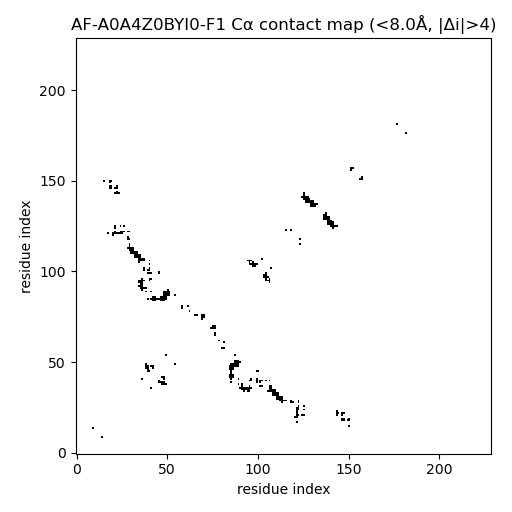1.004 8.919 1.00 91.19 91 ASP A N 1
ATOM 726 C CA . ASP A 1 91 ? -17.490 0.541 7.742 1.00 91.19 91 ASP A CA 1
ATOM 727 C C . ASP A 1 91 ? -16.234 1.389 7.519 1.00 91.19 91 ASP A C 1
ATOM 729 O O . ASP A 1 91 ? -16.277 2.588 7.234 1.00 91.19 91 ASP A O 1
ATOM 733 N N . ALA A 1 92 ? -15.090 0.722 7.623 1.00 91.12 92 ALA A N 1
ATOM 734 C CA . ALA A 1 92 ? -13.778 1.288 7.382 1.00 91.12 92 ALA A CA 1
ATOM 735 C C . ALA A 1 92 ? -13.499 1.643 5.917 1.00 91.12 92 ALA A C 1
ATOM 737 O O . ALA A 1 92 ? -12.633 2.477 5.666 1.00 91.12 92 ALA A O 1
ATOM 738 N N . GLY A 1 93 ? -14.148 0.965 4.968 1.00 91.62 93 GLY A N 1
ATOM 739 C CA . GLY A 1 93 ? -13.969 1.171 3.531 1.00 91.62 93 GLY A CA 1
ATOM 740 C C . GLY A 1 93 ? -14.827 2.304 2.972 1.00 91.62 93 GLY A C 1
ATOM 741 O O . GLY A 1 93 ? -14.562 2.784 1.869 1.00 91.62 93 GLY A O 1
ATOM 742 N N . ARG A 1 94 ? -15.827 2.764 3.730 1.00 93.56 94 ARG A N 1
ATOM 743 C CA . ARG A 1 94 ? -16.715 3.852 3.322 1.00 93.56 94 ARG A CA 1
ATOM 744 C C . ARG A 1 94 ? -15.931 5.147 3.120 1.00 93.56 94 ARG A C 1
ATOM 746 O O . ARG A 1 94 ? -15.004 5.452 3.870 1.00 93.56 94 ARG A O 1
ATOM 753 N N . LYS A 1 95 ? -16.325 5.944 2.124 1.00 95.00 95 LYS A N 1
ATOM 754 C CA . LYS A 1 95 ? -15.736 7.271 1.885 1.00 95.00 95 LYS A CA 1
ATOM 755 C C . LYS A 1 95 ? -15.873 8.139 3.152 1.00 95.00 95 LYS A C 1
ATOM 757 O O . LYS A 1 95 ? -16.934 8.099 3.781 1.00 95.00 95 LYS A O 1
ATOM 762 N N . PRO A 1 96 ? -14.843 8.905 3.553 1.00 96.06 96 PRO A N 1
ATOM 763 C CA . PRO A 1 96 ? -14.947 9.798 4.703 1.00 96.06 96 PRO A CA 1
ATOM 764 C C . PRO A 1 96 ? -16.012 10.882 4.493 1.00 96.06 96 PRO A C 1
ATOM 766 O O . PRO A 1 96 ? -16.212 11.361 3.374 1.00 96.06 96 PRO A O 1
ATOM 769 N N . HIS A 1 97 ? -16.693 11.259 5.578 1.00 93.44 97 HIS A N 1
ATOM 770 C CA . HIS A 1 97 ? -17.694 12.324 5.556 1.00 93.44 97 HIS A CA 1
ATOM 771 C C . HIS A 1 97 ? -16.995 13.691 5.492 1.00 93.44 97 HIS A C 1
ATOM 773 O O . HIS A 1 97 ? -16.166 13.954 6.368 1.00 93.44 97 HIS A O 1
ATOM 779 N N . PRO A 1 98 ? -17.306 14.563 4.511 1.00 94.88 98 PRO A N 1
ATOM 780 C CA . PRO A 1 98 ? -16.568 15.809 4.278 1.00 94.88 98 PRO A CA 1
ATOM 781 C C . PRO A 1 98 ? -16.584 16.751 5.488 1.00 94.88 98 PRO A C 1
ATOM 783 O O . PRO A 1 98 ? -15.579 17.391 5.777 1.00 94.88 98 PRO A O 1
ATOM 786 N N . GLU A 1 99 ? -17.682 16.767 6.242 1.00 94.56 99 GLU A N 1
ATOM 787 C CA . GLU A 1 99 ? -17.867 17.641 7.409 1.00 94.56 99 GLU A CA 1
ATOM 788 C C . GLU A 1 99 ? -17.595 16.930 8.742 1.00 94.56 99 GLU A C 1
ATOM 790 O O . GLU A 1 99 ? -18.018 17.389 9.795 1.00 94.56 99 GLU A O 1
ATOM 795 N N . CYS A 1 100 ? -16.919 15.774 8.731 1.00 93.88 100 CYS A N 1
ATOM 796 C CA . CYS A 1 100 ? -16.609 15.084 9.982 1.00 93.88 100 CYS A CA 1
ATOM 797 C C . CYS A 1 100 ? -15.724 15.972 10.884 1.00 93.88 100 CYS A C 1
ATOM 799 O O . CYS A 1 100 ? -14.627 16.330 10.450 1.00 93.88 100 CYS A O 1
ATOM 801 N N . PRO A 1 101 ? -16.120 16.269 12.135 1.00 92.88 101 PRO A N 1
ATOM 802 C CA . PRO A 1 101 ? -15.351 17.130 13.034 1.00 92.88 101 PRO A CA 1
ATOM 803 C C . PRO A 1 101 ? -14.025 16.492 13.468 1.00 92.88 101 PRO A C 1
ATOM 805 O O . PRO A 1 101 ? -13.042 17.198 13.658 1.00 92.88 101 PRO A O 1
ATOM 808 N N . GLU A 1 102 ? -13.968 15.159 13.549 1.00 92.75 102 GLU A N 1
ATOM 809 C CA . GLU A 1 102 ? -12.777 14.427 14.000 1.00 92.75 102 GLU A CA 1
ATOM 810 C C . GLU A 1 102 ? -11.674 14.379 12.938 1.00 92.75 102 GLU A C 1
ATOM 812 O O . GLU A 1 102 ? -10.512 14.663 13.213 1.00 92.75 102 GLU A O 1
ATOM 817 N N . CYS A 1 103 ? -12.016 14.004 11.701 1.00 94.06 103 CYS A N 1
ATOM 818 C CA . CYS A 1 103 ? -11.021 13.855 10.633 1.00 94.06 103 CYS A CA 1
ATOM 819 C C . CYS A 1 103 ? -11.041 14.989 9.601 1.00 94.06 103 CYS A C 1
ATOM 821 O O . CYS A 1 103 ? -10.270 14.936 8.642 1.00 94.06 103 CYS A O 1
ATOM 823 N N . SER A 1 104 ? -11.946 15.964 9.731 1.00 93.94 104 SER A N 1
ATOM 824 C CA . SER A 1 104 ? -12.135 17.085 8.793 1.00 93.94 104 SER A CA 1
ATOM 825 C C . SER A 1 104 ? -12.252 16.628 7.331 1.00 93.94 104 SER A C 1
ATOM 827 O O . SER A 1 104 ? -11.564 17.139 6.450 1.00 93.94 104 SER A O 1
ATOM 829 N N . GLY A 1 105 ? -13.014 15.558 7.083 1.00 93.50 105 GLY A N 1
ATOM 830 C CA . GLY A 1 105 ? -13.166 14.978 5.742 1.00 93.50 105 GLY A CA 1
ATOM 831 C C . GLY A 1 105 ? -11.965 14.213 5.181 1.00 93.50 105 GLY A C 1
ATOM 832 O O . GLY A 1 105 ? -12.083 13.612 4.116 1.00 93.50 105 GLY A O 1
ATOM 833 N N . ARG A 1 106 ? -10.828 14.161 5.887 1.00 93.56 106 ARG A N 1
ATOM 834 C CA . ARG A 1 106 ? -9.624 13.456 5.411 1.00 93.56 106 ARG A CA 1
ATOM 835 C C . ARG A 1 106 ? -9.710 11.942 5.572 1.00 93.56 106 ARG A C 1
ATOM 837 O O . ARG A 1 106 ? -9.119 11.224 4.779 1.00 93.56 106 ARG A O 1
ATOM 844 N N . GLY A 1 107 ? -10.447 11.460 6.572 1.00 95.00 107 GLY A N 1
ATOM 845 C CA . GLY A 1 107 ? -10.533 10.036 6.891 1.00 95.00 107 GLY A CA 1
ATOM 846 C C . GLY A 1 107 ? -9.256 9.459 7.505 1.00 95.00 107 GLY A C 1
ATOM 847 O O . GLY A 1 107 ? -8.323 10.180 7.853 1.00 95.00 107 GLY A O 1
ATOM 848 N N . ASN A 1 108 ? -9.234 8.133 7.641 1.00 94.56 108 ASN A N 1
ATOM 849 C CA . ASN A 1 108 ? -8.122 7.374 8.201 1.00 94.56 108 ASN A CA 1
ATOM 850 C C . ASN A 1 108 ? -7.432 6.551 7.113 1.00 94.56 108 ASN A C 1
ATOM 852 O O . ASN A 1 108 ? -8.059 5.740 6.425 1.00 94.56 108 ASN A O 1
ATOM 856 N N . THR A 1 109 ? -6.119 6.726 7.014 1.00 94.50 109 THR A N 1
ATOM 857 C CA . THR A 1 109 ? -5.263 6.026 6.058 1.00 94.50 109 THR A CA 1
ATOM 858 C C . THR A 1 109 ? -4.892 4.636 6.563 1.00 94.50 109 THR A C 1
ATOM 860 O O . THR A 1 109 ? -4.523 4.465 7.725 1.00 94.50 109 THR A O 1
ATOM 863 N N . ARG A 1 110 ? -4.953 3.632 5.687 1.00 92.12 110 ARG A N 1
ATOM 864 C CA . ARG A 1 110 ? -4.564 2.249 5.980 1.00 92.12 110 ARG A CA 1
ATOM 865 C C . ARG A 1 110 ? -3.748 1.674 4.842 1.00 92.12 110 ARG A C 1
ATOM 867 O O . ARG A 1 110 ? -4.049 1.899 3.672 1.00 92.12 110 ARG A O 1
ATOM 874 N N . VAL A 1 111 ? -2.740 0.894 5.204 1.00 92.44 111 VAL A N 1
ATOM 875 C CA . VAL A 1 111 ? -1.968 0.107 4.246 1.00 92.44 111 VAL A CA 1
ATOM 876 C C . VAL A 1 111 ? -2.677 -1.227 4.059 1.00 92.44 111 VAL A C 1
ATOM 878 O O . VAL A 1 111 ? -2.882 -1.964 5.021 1.00 92.44 111 VAL A O 1
ATOM 881 N N . ILE A 1 112 ? -3.058 -1.524 2.823 1.00 92.00 112 ILE A N 1
ATOM 882 C CA . ILE A 1 112 ? -3.661 -2.786 2.417 1.00 92.00 112 ILE A CA 1
ATOM 883 C C . ILE A 1 112 ? -2.633 -3.550 1.595 1.00 92.00 112 ILE A C 1
ATOM 885 O O . ILE A 1 112 ? -2.175 -3.089 0.549 1.00 92.00 112 ILE A O 1
ATOM 889 N N . LEU A 1 113 ? -2.280 -4.734 2.082 1.00 92.38 113 LEU A N 1
ATOM 890 C CA . LEU A 1 113 ? -1.499 -5.698 1.321 1.00 92.38 113 LEU A CA 1
ATOM 891 C C . LEU A 1 113 ? -2.476 -6.540 0.510 1.00 92.38 113 LEU A C 1
ATOM 893 O O . LEU A 1 113 ? -3.421 -7.101 1.066 1.00 92.38 113 LEU A O 1
ATOM 897 N N . LYS A 1 114 ? -2.278 -6.578 -0.805 1.00 91.81 114 LYS A N 1
ATOM 898 C CA . LYS A 1 114 ? -3.169 -7.303 -1.713 1.00 91.81 114 LYS A CA 1
ATOM 899 C C . LYS A 1 114 ? -2.874 -8.799 -1.701 1.00 91.81 114 LYS A C 1
ATOM 901 O O . LYS A 1 114 ? -1.783 -9.233 -1.331 1.00 91.81 114 LYS A O 1
ATOM 906 N N . ASP A 1 115 ? -3.866 -9.580 -2.124 1.00 91.44 115 ASP A N 1
ATOM 907 C CA . ASP A 1 115 ? -3.708 -11.023 -2.285 1.00 91.44 115 ASP A CA 1
ATOM 908 C C . ASP A 1 115 ? -2.671 -11.320 -3.375 1.00 91.44 115 ASP A C 1
ATOM 910 O O . ASP A 1 115 ? -2.802 -10.912 -4.530 1.00 91.44 115 ASP A O 1
ATOM 914 N N . MET A 1 116 ? -1.626 -12.052 -2.994 1.00 88.75 116 MET A N 1
ATOM 915 C CA . MET A 1 116 ? -0.513 -12.367 -3.881 1.00 88.75 116 MET A CA 1
ATOM 916 C C . MET A 1 116 ? -0.862 -13.437 -4.927 1.00 88.75 116 MET A C 1
ATOM 918 O O . MET A 1 116 ? -0.154 -13.577 -5.926 1.00 88.75 116 MET A O 1
ATOM 922 N N . ARG A 1 117 ? -1.955 -14.189 -4.736 1.00 90.38 117 ARG A N 1
ATOM 923 C CA . ARG A 1 117 ? -2.379 -15.258 -5.657 1.00 90.38 117 ARG A CA 1
ATOM 924 C C . ARG A 1 117 ? -2.838 -14.700 -7.007 1.00 90.38 117 ARG A C 1
ATOM 926 O O . ARG A 1 117 ? -2.557 -15.293 -8.049 1.00 90.38 117 ARG A O 1
ATOM 933 N N . SER A 1 118 ? -3.467 -13.526 -6.998 1.00 89.81 118 SER A N 1
ATOM 934 C CA . SER A 1 118 ? -4.054 -12.867 -8.173 1.00 89.81 118 SER A CA 1
ATOM 935 C C . SER A 1 118 ? -3.144 -11.825 -8.840 1.00 89.81 118 SER A C 1
ATOM 937 O O . SER A 1 118 ? -3.624 -11.013 -9.623 1.00 89.81 118 SER A O 1
ATOM 939 N N . LEU A 1 119 ? -1.843 -11.808 -8.530 1.00 90.38 119 LEU A N 1
ATOM 940 C CA . LEU A 1 119 ? -0.901 -10.833 -9.097 1.00 90.38 119 LEU A CA 1
ATOM 941 C C . LEU A 1 119 ? -0.611 -11.080 -10.578 1.00 90.38 119 LEU A C 1
ATOM 943 O O . LEU A 1 119 ? -0.456 -12.236 -10.991 1.00 90.38 119 LEU A O 1
ATOM 947 N N . SER A 1 120 ? -0.411 -9.995 -11.331 1.00 91.94 120 SER A N 1
ATOM 948 C CA . SER A 1 120 ? 0.110 -10.065 -12.696 1.00 91.94 120 SER A CA 1
ATOM 949 C C . SER A 1 120 ? 1.526 -10.669 -12.739 1.00 91.94 120 SER A C 1
ATOM 951 O O . SER A 1 120 ? 2.268 -10.610 -11.748 1.00 91.94 120 SER A O 1
ATOM 953 N N . PRO A 1 121 ? 1.960 -11.235 -13.883 1.00 90.00 121 PRO A N 1
ATOM 954 C CA . PRO A 1 121 ? 3.322 -11.751 -14.043 1.00 90.00 121 PRO A CA 1
ATOM 955 C C . PRO A 1 121 ? 4.408 -10.717 -13.703 1.00 90.00 121 PRO A C 1
ATOM 957 O O . PRO A 1 121 ? 5.388 -11.044 -13.030 1.00 90.00 121 PRO A O 1
ATOM 960 N N . GLY A 1 122 ? 4.196 -9.451 -14.080 1.00 91.56 122 GLY A N 1
ATOM 961 C CA . GLY A 1 122 ? 5.095 -8.343 -13.759 1.00 91.56 122 GLY A CA 1
ATOM 962 C C . GLY A 1 122 ? 5.165 -8.048 -12.258 1.00 91.56 122 GLY A C 1
ATOM 963 O O . GLY A 1 122 ? 6.258 -7.969 -11.692 1.00 91.56 122 GLY A O 1
ATOM 964 N N . ALA A 1 123 ? 4.018 -7.956 -11.576 1.00 91.88 123 ALA A N 1
ATOM 965 C CA . ALA A 1 123 ? 3.979 -7.719 -10.132 1.00 91.88 123 ALA A CA 1
ATOM 966 C C . ALA A 1 123 ? 4.601 -8.877 -9.331 1.00 91.88 123 ALA A C 1
ATOM 968 O O . ALA A 1 123 ? 5.317 -8.642 -8.353 1.00 91.88 123 ALA A O 1
ATOM 969 N N . ARG A 1 124 ? 4.427 -10.128 -9.783 1.00 92.38 124 ARG A N 1
ATOM 970 C CA . ARG A 1 124 ? 5.121 -11.294 -9.202 1.00 92.38 124 ARG A CA 1
ATOM 971 C C . ARG A 1 124 ? 6.639 -11.168 -9.317 1.00 92.38 124 ARG A C 1
ATOM 973 O O . ARG A 1 124 ? 7.350 -11.507 -8.376 1.00 92.38 124 ARG A O 1
ATOM 980 N N . MET A 1 125 ? 7.141 -10.647 -10.438 1.00 91.62 125 MET A N 1
ATOM 981 C CA . MET A 1 125 ? 8.573 -10.404 -10.632 1.00 91.62 125 MET A CA 1
ATOM 982 C C . MET A 1 125 ? 9.119 -9.261 -9.765 1.00 91.62 125 MET A C 1
ATOM 984 O O . MET A 1 125 ? 10.290 -9.302 -9.378 1.00 91.62 125 MET A O 1
ATOM 988 N N . LEU A 1 126 ? 8.296 -8.262 -9.424 1.00 93.25 126 LEU A N 1
ATOM 989 C CA . LEU A 1 126 ? 8.681 -7.191 -8.498 1.00 93.25 126 LEU A CA 1
ATOM 990 C C . LEU A 1 126 ? 8.835 -7.666 -7.057 1.00 93.25 126 LEU A C 1
ATOM 992 O O . LEU A 1 126 ? 9.635 -7.088 -6.317 1.00 93.25 126 LEU A O 1
ATOM 996 N N . LEU A 1 127 ? 8.094 -8.692 -6.642 1.00 92.94 127 LEU A N 1
ATOM 997 C CA . LEU A 1 127 ? 8.179 -9.207 -5.284 1.00 92.94 127 LEU A CA 1
ATOM 998 C C . LEU A 1 127 ? 9.570 -9.820 -5.044 1.00 92.94 127 LEU A C 1
ATOM 1000 O O . LEU A 1 127 ? 10.007 -10.754 -5.721 1.00 92.94 127 LEU A O 1
ATOM 1004 N N . ARG A 1 128 ? 10.312 -9.271 -4.076 1.00 93.62 128 ARG A N 1
ATOM 1005 C CA . ARG A 1 128 ? 11.615 -9.812 -3.667 1.00 93.62 128 ARG A CA 1
ATOM 1006 C C . ARG A 1 128 ? 11.441 -10.854 -2.574 1.00 93.62 128 ARG A C 1
ATOM 1008 O O . ARG A 1 128 ? 11.942 -11.964 -2.712 1.00 93.62 128 ARG A O 1
ATOM 1015 N N . SER A 1 129 ? 10.778 -10.464 -1.491 1.00 92.06 129 SER A N 1
ATOM 1016 C CA . SER A 1 129 ? 10.500 -11.306 -0.329 1.00 92.06 129 SER A CA 1
ATOM 1017 C C . SER A 1 129 ? 9.446 -10.652 0.566 1.00 92.06 129 SER A C 1
ATOM 1019 O O . SER A 1 129 ? 9.178 -9.452 0.465 1.00 92.06 129 SER A O 1
ATOM 1021 N N . VAL A 1 130 ? 8.865 -11.448 1.463 1.00 93.62 130 VAL A N 1
ATOM 1022 C CA . VAL A 1 130 ? 7.958 -10.985 2.518 1.00 93.62 130 VAL A CA 1
ATOM 1023 C C . VAL A 1 130 ? 8.592 -11.323 3.859 1.00 93.62 130 VAL A C 1
ATOM 1025 O O . VAL A 1 130 ? 8.991 -12.464 4.084 1.00 93.62 130 VAL A O 1
ATOM 1028 N N . LYS A 1 131 ? 8.713 -10.332 4.743 1.00 94.44 131 LYS A N 1
ATOM 1029 C CA . LYS A 1 131 ? 9.265 -10.504 6.089 1.00 94.44 131 LYS A CA 1
ATOM 1030 C C . LYS A 1 131 ? 8.193 -10.193 7.121 1.00 94.44 131 LYS A C 1
ATOM 1032 O O . LYS A 1 131 ? 7.728 -9.062 7.201 1.00 94.44 131 LYS A O 1
ATOM 1037 N N . VAL A 1 132 ? 7.826 -11.171 7.941 1.00 94.81 132 VAL A N 1
ATOM 1038 C CA . VAL A 1 132 ? 6.922 -10.940 9.073 1.00 94.81 132 VAL A CA 1
ATOM 1039 C C . VAL A 1 132 ? 7.739 -10.395 10.242 1.00 94.81 132 VAL A C 1
ATOM 1041 O O . VAL A 1 132 ? 8.736 -10.991 10.643 1.00 94.81 132 VAL A O 1
ATOM 1044 N N . THR A 1 133 ? 7.354 -9.229 10.755 1.00 94.25 133 THR A N 1
ATOM 1045 C CA . THR A 1 133 ? 7.994 -8.586 11.912 1.00 94.25 133 THR A CA 1
ATOM 1046 C C . THR A 1 133 ? 6.985 -8.404 13.042 1.00 94.25 133 THR A C 1
ATOM 1048 O O . THR A 1 133 ? 5.783 -8.545 12.824 1.00 94.25 133 THR A O 1
ATOM 1051 N N . LYS A 1 134 ? 7.447 -8.025 14.242 1.00 95.62 134 LYS A N 1
ATOM 1052 C CA . LYS A 1 134 ? 6.568 -7.697 15.381 1.00 95.62 134 LYS A CA 1
ATOM 1053 C C . LYS A 1 134 ? 5.534 -6.610 15.045 1.00 95.62 134 LYS A C 1
ATOM 1055 O O . LYS A 1 134 ? 4.445 -6.610 15.601 1.00 95.62 134 LYS A O 1
ATOM 1060 N N . HIS A 1 135 ? 5.872 -5.704 14.128 1.00 90.50 135 HIS A N 1
ATOM 1061 C CA . HIS A 1 135 ? 5.008 -4.601 13.697 1.00 90.50 135 HIS A CA 1
ATOM 1062 C C . HIS A 1 135 ? 4.142 -4.943 12.474 1.00 90.50 135 HIS A C 1
ATOM 1064 O O . HIS A 1 135 ? 3.441 -4.076 11.962 1.00 90.50 135 HIS A O 1
ATOM 1070 N N . GLY A 1 136 ? 4.195 -6.190 12.000 1.00 89.62 136 GLY A N 1
ATOM 1071 C CA . GLY A 1 136 ? 3.436 -6.669 10.851 1.00 89.62 136 GLY A CA 1
ATOM 1072 C C . GLY A 1 136 ? 4.304 -7.127 9.671 1.00 89.62 136 GLY A C 1
ATOM 1073 O O . GLY A 1 136 ? 5.542 -7.113 9.739 1.00 89.62 136 GLY A O 1
ATOM 1074 N N . PRO A 1 137 ? 3.656 -7.589 8.591 1.00 92.12 137 PRO A N 1
ATOM 1075 C CA . PRO A 1 137 ? 4.315 -8.026 7.363 1.00 92.12 137 PRO A CA 1
ATOM 1076 C C . PRO A 1 137 ? 4.915 -6.852 6.576 1.00 92.12 137 PRO A C 1
ATOM 1078 O O . PRO A 1 137 ? 4.241 -5.875 6.264 1.00 92.12 137 PRO A O 1
ATOM 1081 N N . GLN A 1 138 ? 6.190 -6.977 6.214 1.00 91.56 138 GLN A N 1
ATOM 1082 C CA . GLN A 1 138 ? 6.922 -6.051 5.356 1.00 91.56 138 GLN A CA 1
ATOM 1083 C C . GLN A 1 138 ? 7.144 -6.690 3.985 1.00 91.56 138 GLN A C 1
ATOM 1085 O O . GLN A 1 138 ? 7.708 -7.783 3.884 1.00 91.56 138 GLN A O 1
ATOM 1090 N N . ILE A 1 139 ? 6.725 -5.995 2.929 1.00 92.56 139 ILE A N 1
ATOM 1091 C CA . ILE A 1 139 ? 6.950 -6.416 1.545 1.00 92.56 139 ILE A CA 1
ATOM 1092 C C . ILE A 1 139 ? 8.197 -5.718 1.017 1.00 92.56 139 ILE A C 1
ATOM 1094 O O . ILE A 1 139 ? 8.281 -4.491 0.996 1.00 92.56 139 ILE A O 1
ATOM 1098 N N . LEU A 1 140 ? 9.166 -6.510 0.569 1.00 93.06 140 LEU A N 1
ATOM 1099 C CA . LEU A 1 140 ? 10.376 -6.017 -0.074 1.00 93.06 140 LEU A CA 1
ATOM 1100 C C . LEU A 1 140 ? 10.205 -6.124 -1.590 1.00 93.06 140 LEU A C 1
ATOM 1102 O O . LEU A 1 140 ? 9.930 -7.203 -2.121 1.00 93.06 140 LEU A O 1
ATOM 1106 N N . LEU A 1 141 ? 10.394 -5.003 -2.284 1.00 93.69 141 LEU A N 1
ATOM 1107 C CA . LEU A 1 141 ? 10.304 -4.914 -3.740 1.00 93.69 141 LEU A CA 1
ATOM 1108 C C . LEU A 1 141 ? 11.694 -4.914 -4.382 1.00 93.69 141 LEU A C 1
ATOM 1110 O O . LEU A 1 141 ? 12.678 -4.448 -3.800 1.00 93.69 141 LEU A O 1
ATOM 1114 N N . ARG A 1 142 ? 11.779 -5.431 -5.606 1.00 93.94 142 ARG A N 1
ATOM 1115 C CA . ARG A 1 142 ? 12.946 -5.276 -6.479 1.00 93.94 142 ARG A CA 1
ATOM 1116 C C . ARG A 1 142 ? 12.913 -3.900 -7.151 1.00 93.94 142 ARG A C 1
ATOM 1118 O O . ARG A 1 142 ? 11.850 -3.330 -7.382 1.00 93.94 142 ARG A O 1
ATOM 1125 N N . SER A 1 143 ? 14.088 -3.369 -7.489 1.00 92.38 143 SER A N 1
ATOM 1126 C CA . SER A 1 143 ? 14.182 -2.129 -8.267 1.00 92.38 143 SER A CA 1
ATOM 1127 C C . SER A 1 143 ? 13.827 -2.377 -9.735 1.00 92.38 143 SER A C 1
ATOM 1129 O O . SER A 1 143 ? 14.331 -3.322 -10.340 1.00 92.38 143 SER A O 1
ATOM 1131 N N . ARG A 1 144 ? 12.999 -1.494 -10.308 1.00 93.62 144 ARG A N 1
ATOM 1132 C CA . ARG A 1 144 ? 12.588 -1.501 -11.728 1.00 93.62 144 ARG A CA 1
ATOM 1133 C C . ARG A 1 144 ? 13.623 -0.875 -12.659 1.00 93.62 144 ARG A C 1
ATOM 1135 O O . ARG A 1 144 ? 13.706 -1.228 -13.832 1.00 93.62 144 ARG A O 1
ATOM 1142 N N . LEU A 1 145 ? 14.436 0.038 -12.131 1.00 93.12 145 LEU A N 1
ATOM 1143 C CA . LEU A 1 145 ? 15.382 0.829 -12.921 1.00 93.12 145 LEU A CA 1
ATOM 1144 C C . LEU A 1 145 ? 16.400 -0.031 -13.691 1.00 93.12 145 LEU A C 1
ATOM 1146 O O . LEU A 1 145 ? 16.588 0.222 -14.878 1.00 93.12 145 LEU A O 1
ATOM 1150 N N . PRO A 1 146 ? 17.016 -1.082 -13.111 1.00 92.69 146 PRO A N 1
ATOM 1151 C CA . PRO A 1 146 ? 17.962 -1.912 -13.855 1.00 92.69 146 PRO A CA 1
ATOM 1152 C C . PRO A 1 146 ? 17.319 -2.652 -15.031 1.00 92.69 146 PRO A C 1
ATOM 1154 O O . PRO A 1 146 ? 17.996 -2.911 -16.024 1.00 92.69 146 PRO A O 1
ATOM 1157 N N . ALA A 1 147 ? 16.033 -3.003 -14.926 1.00 92.38 147 ALA A N 1
ATOM 1158 C CA . ALA A 1 147 ? 15.300 -3.632 -16.019 1.00 92.38 147 ALA A CA 1
ATOM 1159 C C . ALA A 1 147 ? 15.076 -2.627 -17.158 1.00 92.38 147 ALA A C 1
ATOM 1161 O O . ALA A 1 147 ? 15.450 -2.916 -18.292 1.00 92.38 147 ALA A O 1
ATOM 1162 N N . LEU A 1 148 ? 14.608 -1.413 -16.841 1.00 93.00 148 LEU A N 1
ATOM 1163 C CA . LEU A 1 148 ? 14.450 -0.317 -17.809 1.00 93.00 148 LEU A CA 1
ATOM 1164 C C . LEU A 1 148 ? 15.761 0.038 -18.522 1.00 93.00 148 LEU A C 1
ATOM 1166 O O . LEU A 1 148 ? 15.783 0.174 -19.742 1.00 93.00 148 LEU A O 1
ATOM 1170 N N . VAL A 1 149 ? 16.869 0.128 -17.782 1.00 93.38 149 VAL A N 1
ATOM 1171 C CA . VAL A 1 149 ? 18.191 0.421 -18.360 1.00 93.38 149 VAL A CA 1
ATOM 1172 C C . VAL A 1 149 ? 18.645 -0.686 -19.314 1.00 93.38 149 VAL A C 1
ATOM 1174 O O . VAL A 1 149 ? 19.227 -0.409 -20.357 1.00 93.38 149 VAL A O 1
ATOM 1177 N N . LYS A 1 150 ? 18.381 -1.958 -19.004 1.00 92.19 150 LYS A N 1
ATOM 1178 C CA . LYS A 1 150 ? 18.712 -3.060 -19.921 1.00 92.19 150 LYS A CA 1
ATOM 1179 C C . LYS A 1 150 ? 17.847 -3.028 -21.179 1.00 92.19 150 LYS A C 1
ATOM 1181 O O . LYS A 1 150 ? 18.377 -3.237 -22.266 1.00 92.19 150 LYS A O 1
ATOM 1186 N N . VAL A 1 151 ? 16.557 -2.722 -21.034 1.00 92.56 151 VAL A N 1
ATOM 1187 C CA . VAL A 1 151 ? 15.633 -2.590 -22.168 1.00 92.56 151 VAL A CA 1
ATOM 1188 C C . VAL A 1 151 ? 16.064 -1.446 -23.081 1.00 92.56 151 VAL A C 1
ATOM 1190 O O . VAL A 1 151 ? 16.290 -1.679 -24.261 1.00 92.56 151 VAL A O 1
ATOM 1193 N N . GLY A 1 152 ? 16.268 -0.232 -22.567 1.00 91.19 152 GLY A N 1
ATOM 1194 C CA . GLY A 1 152 ? 16.668 0.879 -23.436 1.00 91.19 152 GLY A CA 1
ATOM 1195 C C . GLY A 1 152 ? 18.077 0.710 -24.029 1.00 91.19 152 GLY A C 1
ATOM 1196 O O . GLY A 1 152 ? 18.325 1.204 -25.122 1.00 91.19 152 GLY A O 1
ATOM 1197 N N . LYS A 1 153 ? 18.989 -0.046 -23.389 1.00 90.75 153 LYS A N 1
ATOM 1198 C CA . LYS A 1 153 ? 20.280 -0.420 -24.000 1.00 90.75 153 LYS A CA 1
ATOM 1199 C C . LYS A 1 153 ? 20.072 -1.358 -25.183 1.00 90.75 153 LYS A C 1
ATOM 1201 O O . LYS A 1 153 ? 20.710 -1.180 -26.211 1.00 90.75 153 LYS A O 1
ATOM 1206 N N . HIS A 1 154 ? 19.161 -2.320 -25.051 1.00 88.19 154 HIS A N 1
ATOM 1207 C CA . HIS A 1 154 ? 18.776 -3.202 -26.150 1.00 88.19 154 HIS A CA 1
ATOM 1208 C C . HIS A 1 154 ? 18.090 -2.437 -27.294 1.00 88.19 154 HIS A C 1
ATOM 1210 O O . HIS A 1 154 ? 18.329 -2.742 -28.455 1.00 88.19 154 HIS A O 1
ATOM 1216 N N . LEU A 1 155 ? 17.302 -1.407 -26.970 1.00 89.19 155 LEU A N 1
ATOM 1217 C CA . LEU A 1 155 ? 16.666 -0.512 -27.943 1.00 89.19 155 LEU A CA 1
ATOM 1218 C C . LEU A 1 155 ? 17.614 0.559 -28.519 1.00 89.19 155 LEU A C 1
ATOM 1220 O O . LEU A 1 155 ? 17.196 1.337 -29.370 1.00 89.19 155 LEU A O 1
ATOM 1224 N N . GLY A 1 156 ? 18.865 0.644 -28.054 1.00 86.88 156 GLY A N 1
ATOM 1225 C CA . GLY A 1 156 ? 19.823 1.656 -28.514 1.00 86.88 156 GLY A CA 1
ATOM 1226 C C . GLY A 1 156 ? 19.510 3.091 -28.066 1.00 86.88 156 GLY A C 1
ATOM 1227 O O . GLY A 1 156 ? 19.990 4.036 -28.681 1.00 86.88 156 GLY A O 1
ATOM 1228 N N . MET A 1 157 ? 18.725 3.283 -26.999 1.00 85.94 157 MET A N 1
ATOM 1229 C CA . MET A 1 157 ? 18.405 4.616 -26.456 1.00 85.94 157 MET A CA 1
ATOM 1230 C C . MET A 1 157 ? 19.633 5.320 -25.860 1.00 85.94 157 MET A C 1
ATOM 1232 O O . MET A 1 157 ? 19.700 6.545 -25.847 1.00 85.94 157 MET A O 1
ATOM 1236 N N . TRP A 1 158 ? 20.608 4.548 -25.374 1.00 77.81 158 TRP A N 1
ATOM 1237 C CA . TRP A 1 158 ? 21.886 5.047 -24.863 1.00 77.81 158 TRP A CA 1
ATOM 1238 C C . TRP A 1 158 ? 22.987 4.770 -25.879 1.00 77.81 158 TRP A C 1
ATOM 1240 O O . TRP A 1 158 ? 23.797 3.859 -25.714 1.00 77.81 158 TRP A O 1
ATOM 1250 N N . ASN A 1 159 ? 22.982 5.544 -26.959 1.00 66.19 159 ASN A N 1
ATOM 1251 C CA . ASN A 1 159 ? 24.110 5.606 -27.871 1.00 66.19 159 ASN A CA 1
ATOM 1252 C C . ASN A 1 159 ? 25.058 6.708 -27.386 1.00 66.19 159 ASN A C 1
ATOM 1254 O O . ASN A 1 159 ? 24.854 7.875 -27.700 1.00 66.19 159 ASN A O 1
ATOM 1258 N N . ASP A 1 160 ? 26.144 6.334 -26.703 1.00 58.84 160 ASP A N 1
ATOM 1259 C CA . ASP A 1 160 ? 27.265 7.253 -26.408 1.00 58.84 160 ASP A CA 1
ATOM 1260 C C . ASP A 1 160 ? 27.979 7.736 -27.688 1.00 58.84 160 ASP A C 1
ATOM 1262 O O . ASP A 1 160 ? 28.856 8.594 -27.663 1.00 58.84 160 ASP A O 1
ATOM 1266 N N . LYS A 1 161 ? 27.589 7.187 -28.842 1.00 57.94 161 LYS A N 1
ATOM 1267 C CA . LYS A 1 161 ? 27.974 7.646 -30.171 1.00 57.94 161 LYS A CA 1
ATOM 1268 C C . LYS A 1 161 ? 26.744 8.246 -30.841 1.00 57.94 161 LYS A C 1
ATOM 1270 O O . LYS A 1 161 ? 26.116 7.594 -31.675 1.00 57.94 161 LYS A O 1
ATOM 1275 N N . PHE A 1 162 ? 26.397 9.481 -30.482 1.00 53.56 162 PHE A N 1
ATOM 1276 C CA . PHE A 1 162 ? 25.603 10.320 -31.374 1.00 53.56 162 PHE A CA 1
ATOM 1277 C C . PHE A 1 162 ? 26.404 10.434 -32.672 1.00 53.56 162 PHE A C 1
ATOM 1279 O O . PHE A 1 162 ? 27.401 11.147 -32.735 1.00 53.56 162 PHE A O 1
ATOM 1286 N N . LYS A 1 163 ? 26.047 9.645 -33.687 1.00 56.38 163 LYS A N 1
ATOM 1287 C CA . LYS A 1 163 ? 26.508 9.908 -35.044 1.00 56.38 163 LYS A CA 1
ATOM 1288 C C . LYS A 1 163 ? 25.623 11.059 -35.513 1.00 56.38 163 LYS A C 1
ATOM 1290 O O . LYS A 1 163 ? 24.445 10.786 -35.759 1.00 56.38 163 LYS A O 1
ATOM 1295 N N . PRO A 1 164 ? 26.108 12.317 -35.577 1.00 57.25 164 PRO A N 1
ATOM 1296 C CA . PRO A 1 164 ? 25.350 13.336 -36.286 1.00 57.25 164 PRO A CA 1
ATOM 1297 C C . PRO A 1 164 ? 25.013 12.758 -37.659 1.00 57.25 164 PRO A C 1
ATOM 1299 O O . PRO A 1 164 ? 25.843 12.054 -38.251 1.00 57.25 164 PRO A O 1
ATOM 1302 N N . ALA A 1 165 ? 23.776 12.974 -38.115 1.00 57.88 165 ALA A N 1
ATOM 1303 C CA . ALA A 1 165 ? 23.373 12.599 -39.464 1.00 57.88 165 ALA A CA 1
ATOM 1304 C C . ALA A 1 165 ? 24.498 13.014 -40.421 1.00 57.88 165 ALA A C 1
ATOM 1306 O O . ALA A 1 165 ? 25.055 14.100 -40.232 1.00 57.88 165 ALA A O 1
ATOM 1307 N N . PRO A 1 166 ? 24.913 12.143 -41.355 1.00 58.88 166 PRO A N 1
ATOM 1308 C CA . PRO A 1 166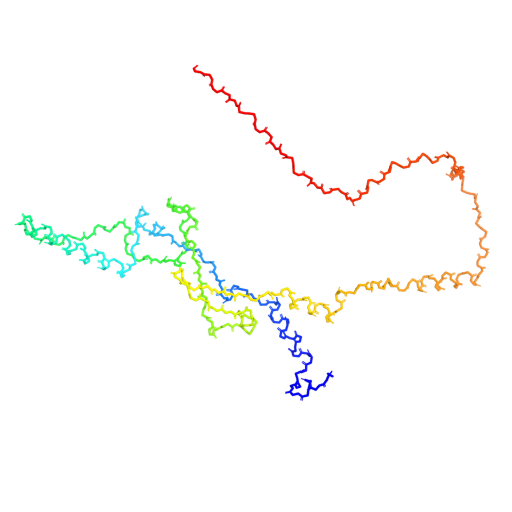 ? 26.114 12.389 -42.121 1.00 58.88 166 PRO A CA 1
ATOM 1309 C C . PRO A 1 166 ? 25.949 13.719 -42.857 1.00 58.88 166 PRO A C 1
ATOM 1311 O O . PRO A 1 166 ? 25.198 13.822 -43.826 1.00 58.88 166 PRO A O 1
ATOM 1314 N N . VAL A 1 167 ? 26.704 14.718 -42.391 1.00 58.97 167 VAL A N 1
ATOM 1315 C CA . VAL A 1 167 ? 26.973 16.006 -43.050 1.00 58.97 167 VAL A CA 1
ATOM 1316 C C . VAL A 1 167 ? 27.365 15.810 -44.519 1.00 58.97 167 VAL A C 1
ATOM 1318 O O . VAL A 1 167 ? 27.213 16.720 -45.320 1.00 58.97 167 VAL A O 1
ATOM 1321 N N . ASN A 1 168 ? 27.731 14.580 -44.882 1.00 64.75 168 ASN A N 1
ATOM 1322 C CA . ASN A 1 168 ? 27.991 14.053 -46.211 1.00 64.75 168 ASN A CA 1
ATOM 1323 C C . ASN A 1 168 ? 26.960 14.428 -47.283 1.00 64.75 168 ASN A C 1
ATOM 1325 O O . ASN A 1 168 ? 27.346 14.465 -48.436 1.00 64.75 168 ASN A O 1
ATOM 1329 N N . ALA A 1 169 ? 25.677 14.661 -46.986 1.00 67.94 169 ALA A N 1
ATOM 1330 C CA . ALA A 1 169 ? 24.738 15.094 -48.035 1.00 67.94 169 ALA A CA 1
ATOM 1331 C C . ALA A 1 169 ? 24.968 16.561 -48.436 1.00 67.94 169 ALA A C 1
ATOM 1333 O O . ALA A 1 169 ? 24.995 16.888 -49.618 1.00 67.94 169 ALA A O 1
ATOM 1334 N N . LEU A 1 170 ? 25.190 17.424 -47.443 1.00 73.88 170 LEU A N 1
ATOM 1335 C CA . LEU A 1 170 ? 25.477 18.843 -47.637 1.00 73.88 170 LEU A CA 1
ATOM 1336 C C . LEU A 1 170 ? 26.913 19.061 -48.115 1.00 73.88 170 LEU A C 1
ATOM 1338 O O . LEU A 1 170 ? 27.128 19.885 -48.991 1.00 73.88 170 LEU A O 1
ATOM 1342 N N . THR A 1 171 ? 27.882 18.295 -47.608 1.00 70.12 171 THR A N 1
ATOM 1343 C CA . THR A 1 171 ? 29.266 18.374 -48.095 1.00 70.12 171 THR A CA 1
ATOM 1344 C C . THR A 1 171 ? 29.401 17.812 -49.505 1.00 70.12 171 THR A C 1
ATOM 1346 O O . THR A 1 171 ? 30.088 18.423 -50.300 1.00 70.12 171 THR A O 1
ATOM 1349 N N . LYS A 1 172 ? 28.679 16.742 -49.878 1.00 70.88 172 LYS A N 1
ATOM 1350 C CA . LYS A 1 172 ? 28.633 16.288 -51.283 1.00 70.88 172 LYS A CA 1
ATOM 1351 C C . LYS A 1 172 ? 27.996 17.318 -52.208 1.00 70.88 172 LYS A C 1
ATOM 1353 O O . LYS A 1 172 ? 28.451 17.461 -53.331 1.00 70.88 172 LYS A O 1
ATOM 1358 N N . LEU A 1 173 ? 26.965 18.028 -51.744 1.00 75.38 173 LEU A N 1
ATOM 1359 C CA . LEU A 1 173 ? 26.387 19.146 -52.491 1.00 75.38 173 LEU A CA 1
ATOM 1360 C C . LEU A 1 173 ? 27.377 20.307 -52.617 1.00 75.38 173 LEU A C 1
ATOM 1362 O O . LEU A 1 173 ? 27.474 20.896 -53.683 1.00 75.38 173 LEU A O 1
ATOM 1366 N N . LEU A 1 174 ? 28.121 20.629 -51.558 1.00 76.00 174 LEU A N 1
ATOM 1367 C CA . LEU A 1 174 ? 29.164 21.658 -51.592 1.00 76.00 174 LEU A CA 1
ATOM 1368 C C . LEU A 1 174 ? 30.308 21.275 -52.539 1.00 76.00 174 LEU A C 1
ATOM 1370 O O . LEU A 1 174 ? 30.733 22.122 -53.315 1.00 76.00 174 LEU A O 1
ATOM 1374 N N . ASP A 1 175 ? 30.741 20.014 -52.528 1.00 71.88 175 ASP A N 1
ATOM 1375 C CA . ASP A 1 175 ? 31.748 19.481 -53.450 1.00 71.88 175 ASP A CA 1
ATOM 1376 C C . ASP A 1 175 ? 31.219 19.488 -54.899 1.00 71.88 175 ASP A C 1
ATOM 1378 O O . ASP A 1 175 ? 31.909 19.952 -55.797 1.00 71.88 175 ASP A O 1
ATOM 1382 N N . GLU A 1 176 ? 29.956 19.102 -55.141 1.00 74.62 176 GLU A N 1
ATOM 1383 C CA . GLU A 1 176 ? 29.326 19.195 -56.472 1.00 74.62 176 GLU A CA 1
ATOM 1384 C C . GLU A 1 176 ? 29.173 20.641 -56.969 1.00 74.62 176 GLU A C 1
ATOM 1386 O O . GLU A 1 176 ? 29.285 20.898 -58.168 1.00 74.62 176 GLU A O 1
ATOM 1391 N N . ILE A 1 177 ? 28.883 21.590 -56.077 1.00 76.25 177 ILE A N 1
ATOM 1392 C CA . ILE A 1 177 ? 28.773 23.016 -56.414 1.00 76.25 177 ILE A CA 1
ATOM 1393 C C . ILE A 1 177 ? 30.163 23.607 -56.684 1.00 76.25 177 ILE A C 1
ATOM 1395 O O . ILE A 1 177 ? 30.312 24.396 -57.619 1.00 76.25 177 ILE A O 1
ATOM 1399 N N . ALA A 1 178 ? 31.177 23.201 -55.915 1.00 70.31 178 ALA A N 1
ATOM 1400 C CA . ALA A 1 178 ? 32.568 23.589 -56.128 1.00 70.31 178 ALA A CA 1
ATOM 1401 C C . ALA A 1 178 ? 33.118 23.028 -57.453 1.00 70.31 178 ALA A C 1
ATOM 1403 O O . ALA A 1 178 ? 33.732 23.773 -58.217 1.00 70.31 178 ALA A O 1
ATOM 1404 N N . ASP A 1 179 ? 32.817 21.767 -57.779 1.00 68.50 179 ASP A N 1
ATOM 1405 C CA . ASP A 1 179 ? 33.225 21.108 -59.028 1.00 68.50 179 ASP A CA 1
ATOM 1406 C C . ASP A 1 179 ? 32.499 21.668 -60.261 1.00 68.50 179 ASP A C 1
ATOM 1408 O O . ASP A 1 179 ? 33.066 21.727 -61.353 1.00 68.50 179 ASP A O 1
ATOM 1412 N N . ARG A 1 180 ? 31.246 22.125 -60.109 1.00 68.38 180 ARG A N 1
ATOM 1413 C CA . ARG A 1 180 ? 30.492 22.797 -61.184 1.00 68.38 180 ARG A CA 1
ATOM 1414 C C . ARG A 1 180 ? 30.906 24.247 -61.414 1.00 68.38 180 ARG A C 1
ATOM 1416 O O . ARG A 1 180 ? 30.340 24.875 -62.307 1.00 68.38 180 ARG A O 1
ATOM 1423 N N . GLY A 1 181 ? 31.882 24.755 -60.656 1.00 58.78 181 GLY A N 1
ATOM 1424 C CA . GLY A 1 181 ? 32.573 26.008 -60.936 1.00 58.78 181 GLY A CA 1
ATOM 1425 C C . GLY A 1 181 ? 31.624 27.150 -61.281 1.00 58.78 181 GLY A C 1
ATOM 1426 O O . GLY A 1 181 ? 31.704 27.706 -62.374 1.00 58.78 181 GLY A O 1
ATOM 1427 N N . SER A 1 182 ? 30.711 27.515 -60.376 1.00 58.16 182 SER A N 1
ATOM 1428 C CA . SER A 1 182 ? 29.985 28.769 -60.558 1.00 58.16 182 SER A CA 1
ATOM 1429 C C . SER A 1 182 ? 30.934 29.927 -60.248 1.00 58.16 182 SER A C 1
ATOM 1431 O O . SER A 1 182 ? 31.036 30.386 -59.111 1.00 58.16 182 SER A O 1
ATOM 1433 N N . THR A 1 183 ? 31.630 30.429 -61.264 1.00 53.62 183 THR A N 1
ATOM 1434 C CA . THR A 1 183 ? 32.193 31.781 -61.240 1.00 53.62 183 THR A CA 1
ATOM 1435 C C . THR A 1 183 ? 31.040 32.774 -61.352 1.00 53.62 183 THR A C 1
ATOM 1437 O O . THR A 1 183 ? 30.826 33.387 -62.395 1.00 53.62 183 THR A O 1
ATOM 1440 N N . ILE A 1 184 ? 30.245 32.888 -60.291 1.00 52.66 184 ILE A N 1
ATOM 1441 C CA . ILE A 1 184 ? 29.393 34.055 -60.103 1.00 52.66 184 ILE A CA 1
ATOM 1442 C C . ILE A 1 184 ? 30.295 35.069 -59.397 1.00 52.66 184 ILE A C 1
ATOM 1444 O O . ILE A 1 184 ? 30.693 34.813 -58.259 1.00 52.66 184 ILE A O 1
ATOM 1448 N N . PRO A 1 185 ? 30.693 36.172 -60.052 1.00 53.22 185 PRO A N 1
ATOM 1449 C CA . PRO A 1 185 ? 31.402 37.232 -59.357 1.00 53.22 185 PRO A CA 1
ATOM 1450 C C . PRO A 1 185 ? 30.492 37.746 -58.242 1.00 53.22 185 PRO A C 1
ATOM 1452 O O . PRO A 1 185 ? 29.366 38.177 -58.494 1.00 53.22 185 PRO A O 1
ATOM 1455 N N . ILE A 1 186 ? 30.968 37.665 -57.002 1.00 54.47 186 ILE A N 1
ATOM 1456 C CA . ILE A 1 186 ? 30.320 38.325 -55.874 1.00 54.47 186 ILE A CA 1
ATOM 1457 C C . ILE A 1 186 ? 30.593 39.814 -56.072 1.00 54.47 186 ILE A C 1
ATOM 1459 O O . ILE A 1 186 ? 31.683 40.303 -55.782 1.00 54.47 186 ILE A O 1
ATOM 1463 N N . VAL A 1 187 ? 29.631 40.517 -56.662 1.00 53.25 187 VAL A N 1
ATOM 1464 C CA . VAL A 1 187 ? 29.658 41.975 -56.737 1.00 53.25 187 VAL A CA 1
ATOM 1465 C C . VAL A 1 187 ? 29.387 42.481 -55.323 1.00 53.25 187 VAL A C 1
ATOM 1467 O O . VAL A 1 187 ? 28.265 42.389 -54.834 1.00 53.25 187 VAL A O 1
ATOM 1470 N N . HIS A 1 188 ? 30.425 42.961 -54.641 1.00 54.44 188 HIS A N 1
ATOM 1471 C CA . HIS A 1 188 ? 30.306 43.648 -53.354 1.00 54.44 188 HIS A CA 1
ATOM 1472 C C . HIS A 1 188 ? 29.866 45.105 -53.563 1.00 54.44 188 HIS A C 1
ATOM 1474 O O . HIS A 1 188 ? 30.548 46.018 -53.116 1.00 54.44 188 HIS A O 1
ATOM 1480 N N . ASP A 1 189 ? 28.744 45.326 -54.244 1.00 51.25 189 ASP A N 1
ATOM 1481 C CA . ASP A 1 189 ? 28.123 46.652 -54.334 1.00 51.25 189 ASP A CA 1
ATOM 1482 C C . ASP A 1 189 ? 26.823 46.656 -53.522 1.00 51.25 189 ASP A C 1
ATOM 1484 O O . ASP A 1 189 ? 25.744 46.939 -54.037 1.00 51.25 189 ASP A O 1
ATOM 1488 N N . ASP A 1 190 ? 26.929 46.317 -52.235 1.00 52.25 190 ASP A N 1
ATOM 1489 C CA . ASP A 1 190 ? 25.890 46.628 -51.254 1.00 52.25 190 ASP A CA 1
ATOM 1490 C C . ASP A 1 190 ? 26.277 47.943 -50.556 1.00 52.25 190 ASP A C 1
ATOM 1492 O O . ASP A 1 190 ? 27.163 47.938 -49.695 1.00 52.25 190 ASP A O 1
ATOM 1496 N N . PRO A 1 191 ? 25.641 49.086 -50.883 1.00 59.75 191 PRO A N 1
ATOM 1497 C CA . PRO A 1 191 ? 25.994 50.395 -50.323 1.00 59.75 191 PRO A CA 1
ATOM 1498 C C . PRO A 1 191 ? 25.681 50.557 -48.821 1.00 59.75 191 PRO A C 1
ATOM 1500 O O . PRO A 1 191 ? 25.878 51.641 -48.276 1.00 59.75 191 PRO A O 1
ATOM 1503 N N . GLU A 1 192 ? 25.214 49.507 -48.139 1.00 61.16 192 GLU A N 1
ATOM 1504 C CA . GLU A 1 192 ? 24.871 49.531 -46.710 1.00 61.16 192 GLU A CA 1
ATOM 1505 C C . GLU A 1 192 ? 25.711 48.584 -45.835 1.00 61.16 192 GLU A C 1
ATOM 1507 O O . GLU A 1 192 ? 25.494 48.536 -44.622 1.00 61.16 192 GLU A O 1
ATOM 1512 N N . LEU A 1 193 ? 26.697 47.856 -46.381 1.00 52.53 193 LEU A N 1
ATOM 1513 C CA . LEU A 1 193 ? 27.596 47.071 -45.529 1.00 52.53 193 LEU A CA 1
ATOM 1514 C C . LEU A 1 193 ? 28.678 47.975 -44.907 1.00 52.53 193 LEU A C 1
ATOM 1516 O O . LEU A 1 193 ? 29.462 48.581 -45.642 1.00 52.53 193 LEU A O 1
ATOM 1520 N N . PRO A 1 194 ? 28.786 48.061 -43.567 1.00 58.59 194 PRO A N 1
ATOM 1521 C CA . PRO A 1 194 ? 29.912 48.748 -42.950 1.00 58.59 194 PRO A CA 1
ATOM 1522 C C . PRO A 1 194 ? 31.222 48.011 -43.280 1.00 58.59 194 PRO A C 1
ATOM 1524 O O . PRO A 1 194 ? 31.215 46.780 -43.402 1.00 58.59 194 PRO A O 1
ATOM 1527 N N . PRO A 1 195 ? 32.352 48.734 -43.410 1.00 58.16 195 PRO A N 1
ATOM 1528 C CA . PRO A 1 195 ? 33.634 48.115 -43.715 1.00 58.16 195 PRO A CA 1
ATOM 1529 C C . PRO A 1 195 ? 34.010 47.085 -42.638 1.00 58.16 195 PRO A C 1
ATOM 1531 O O . PRO A 1 195 ? 33.591 47.220 -41.480 1.00 58.16 195 PRO A O 1
ATOM 1534 N N . PRO A 1 196 ? 34.791 46.049 -42.996 1.00 55.72 196 PRO A N 1
ATOM 1535 C CA . PRO A 1 196 ? 35.236 45.051 -42.035 1.00 55.72 196 PRO A CA 1
ATOM 1536 C C . PRO A 1 196 ? 35.982 45.750 -40.895 1.00 55.72 196 PRO A C 1
ATOM 1538 O O . PRO A 1 196 ? 36.908 46.519 -41.131 1.00 55.72 196 PRO A O 1
ATOM 1541 N N . ARG A 1 197 ? 35.540 45.512 -39.656 1.00 55.47 197 ARG A N 1
ATOM 1542 C CA . ARG A 1 197 ? 36.189 46.069 -38.467 1.00 55.47 197 ARG A CA 1
ATOM 1543 C C . ARG A 1 197 ? 37.583 45.468 -38.329 1.00 55.47 197 ARG A C 1
ATOM 1545 O O . ARG A 1 197 ? 37.722 44.243 -38.317 1.00 55.47 197 ARG A O 1
ATOM 1552 N N . ASP A 1 198 ? 38.588 46.326 -38.202 1.00 47.84 198 ASP A N 1
ATOM 1553 C CA . ASP A 1 198 ? 39.950 45.905 -37.901 1.00 47.84 198 ASP A CA 1
ATOM 1554 C C . ASP A 1 198 ? 39.980 45.177 -36.549 1.00 47.84 198 ASP A C 1
ATOM 1556 O O . ASP A 1 198 ? 39.221 45.484 -35.627 1.00 47.84 198 ASP A O 1
ATOM 1560 N N . ALA A 1 199 ? 40.871 44.191 -36.414 1.00 50.66 199 ALA A N 1
ATOM 1561 C CA . ALA A 1 199 ? 40.938 43.268 -35.273 1.00 50.66 199 ALA A CA 1
ATOM 1562 C C . ALA A 1 199 ? 41.217 43.931 -33.901 1.00 50.66 199 ALA A C 1
ATOM 1564 O O . ALA A 1 199 ? 41.387 43.233 -32.903 1.00 50.66 199 ALA A O 1
ATOM 1565 N N . GLN A 1 200 ? 41.291 45.260 -33.844 1.00 50.81 200 GLN A N 1
ATOM 1566 C CA . GLN A 1 200 ? 41.563 46.054 -32.649 1.00 50.81 200 GLN A CA 1
ATOM 1567 C C . GLN A 1 200 ? 40.283 46.578 -31.965 1.00 50.81 200 GLN A C 1
ATOM 1569 O O . GLN A 1 200 ? 40.368 47.019 -30.823 1.00 50.81 200 GLN A O 1
ATOM 1574 N N . ASP A 1 201 ? 39.104 46.445 -32.592 1.00 44.03 201 ASP A N 1
ATOM 1575 C CA . ASP A 1 201 ? 37.824 46.976 -32.074 1.00 44.03 201 ASP A CA 1
ATOM 1576 C C . ASP A 1 201 ? 36.956 45.951 -31.313 1.00 44.03 201 ASP A C 1
ATOM 1578 O O . ASP A 1 201 ? 35.760 46.165 -31.087 1.00 44.03 201 ASP A O 1
ATOM 1582 N N . VAL A 1 202 ? 37.522 44.810 -30.913 1.00 51.31 202 VAL A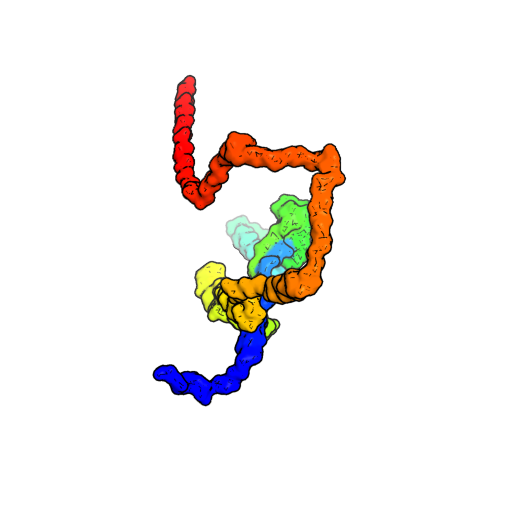 N 1
ATOM 1583 C CA . VAL A 1 202 ? 36.822 43.828 -30.072 1.00 51.31 202 VAL A CA 1
ATOM 1584 C C . VAL A 1 202 ? 37.196 44.083 -28.614 1.00 51.31 202 VAL A C 1
ATOM 1586 O O . VAL A 1 202 ? 38.237 43.623 -28.147 1.00 51.31 202 VAL A O 1
ATOM 1589 N N . GLU A 1 203 ? 36.347 44.803 -27.872 1.00 54.50 203 GLU A N 1
ATOM 1590 C CA . GLU A 1 203 ? 36.443 44.784 -26.409 1.00 54.50 203 GLU A CA 1
ATOM 1591 C C . GLU A 1 203 ? 36.295 43.334 -25.909 1.00 54.50 203 GLU A C 1
ATOM 1593 O O . GLU A 1 203 ? 35.430 42.599 -26.401 1.00 54.50 203 GLU A O 1
ATOM 1598 N N . PRO A 1 204 ? 37.131 42.880 -24.959 1.00 49.56 204 PRO A N 1
ATOM 1599 C CA . PRO A 1 204 ? 37.094 41.497 -24.509 1.00 49.56 204 PRO A CA 1
ATOM 1600 C C . PRO A 1 204 ? 35.763 41.193 -23.811 1.00 49.56 204 PRO A C 1
ATOM 1602 O O . PRO A 1 204 ? 35.388 41.863 -22.848 1.00 49.56 204 PRO A O 1
ATOM 1605 N N . GLU A 1 205 ? 35.070 40.143 -24.269 1.00 53.75 205 GLU A N 1
ATOM 1606 C CA . GLU A 1 205 ? 33.904 39.589 -23.572 1.00 53.75 205 GLU A CA 1
ATOM 1607 C C . GLU A 1 205 ? 34.241 39.349 -22.086 1.00 53.75 205 GLU A C 1
ATOM 1609 O O . GLU A 1 205 ? 35.300 38.784 -21.779 1.00 53.75 205 GLU A O 1
ATOM 1614 N N . PRO A 1 206 ? 33.354 39.708 -21.136 1.00 49.66 206 PRO A N 1
ATOM 1615 C CA . PRO A 1 206 ? 33.581 39.375 -19.741 1.00 49.66 206 PRO A CA 1
ATOM 1616 C C . PRO A 1 206 ? 33.633 37.852 -19.589 1.00 49.66 206 PRO A C 1
ATOM 1618 O O . PRO A 1 206 ? 32.716 37.130 -19.988 1.00 49.66 206 PRO A O 1
ATOM 1621 N N . ALA A 1 207 ? 34.735 37.372 -19.010 1.00 45.78 207 ALA A N 1
ATOM 1622 C CA . ALA A 1 207 ? 35.038 35.958 -18.846 1.00 45.78 207 ALA A CA 1
ATOM 1623 C C . ALA A 1 207 ? 33.837 35.172 -18.290 1.00 45.78 207 ALA A C 1
ATOM 1625 O O . ALA A 1 207 ? 33.368 35.413 -17.174 1.00 45.78 207 ALA A O 1
ATOM 1626 N N . LYS A 1 208 ? 33.360 34.188 -19.063 1.00 46.81 208 LYS A N 1
ATOM 1627 C CA . LYS A 1 208 ? 32.372 33.207 -18.602 1.00 46.81 208 LYS A CA 1
ATOM 1628 C C . LYS A 1 208 ? 32.925 32.478 -17.376 1.00 46.81 208 LYS A C 1
ATOM 1630 O O . LYS A 1 208 ? 33.951 31.805 -17.454 1.00 46.81 208 LYS A O 1
ATOM 1635 N N . ALA A 1 209 ? 32.229 32.606 -16.249 1.00 41.03 209 ALA A N 1
ATOM 1636 C CA . ALA A 1 209 ? 32.540 31.888 -15.021 1.00 41.03 209 ALA A CA 1
ATOM 1637 C C . ALA A 1 209 ? 32.509 30.367 -15.259 1.00 41.03 209 ALA A C 1
ATOM 1639 O O . ALA A 1 209 ? 31.530 29.822 -15.773 1.00 41.03 209 ALA A O 1
ATOM 1640 N N . ALA A 1 210 ? 33.589 29.686 -14.876 1.00 39.06 210 ALA A N 1
ATOM 1641 C CA . ALA A 1 210 ? 33.701 28.235 -14.957 1.00 39.06 210 ALA A CA 1
ATOM 1642 C C . ALA A 1 210 ? 32.672 27.540 -14.036 1.00 39.06 210 ALA A C 1
ATOM 1644 O O . ALA A 1 210 ? 32.454 27.991 -12.906 1.00 39.06 210 ALA A O 1
ATOM 1645 N N . PRO A 1 211 ? 32.061 26.418 -14.457 1.00 46.31 211 PRO A N 1
ATOM 1646 C CA . PRO A 1 211 ? 31.164 25.659 -13.601 1.00 46.31 211 PRO A CA 1
ATOM 1647 C C . PRO A 1 211 ? 31.985 24.787 -12.645 1.00 46.31 211 PRO A C 1
ATOM 1649 O O . PRO A 1 211 ? 32.515 23.749 -13.034 1.00 46.31 211 PRO A O 1
ATOM 1652 N N . GLY A 1 212 ? 32.084 25.189 -11.377 1.00 48.38 212 GLY A N 1
ATOM 1653 C CA . GLY A 1 212 ? 32.670 24.323 -10.355 1.00 48.38 212 GLY A CA 1
ATOM 1654 C C . GLY A 1 212 ? 33.138 25.036 -9.095 1.00 48.38 212 GLY A C 1
ATOM 1655 O O . GLY A 1 212 ? 34.333 25.220 -8.902 1.00 48.38 212 GLY A O 1
ATOM 1656 N N . ALA A 1 213 ? 32.215 25.354 -8.189 1.00 36.53 213 ALA A N 1
ATOM 1657 C CA . ALA A 1 213 ? 32.548 25.544 -6.780 1.00 36.53 213 ALA A CA 1
ATOM 1658 C C . ALA A 1 213 ? 31.408 24.995 -5.919 1.00 36.53 213 ALA A C 1
ATOM 1660 O O . ALA A 1 213 ? 30.284 25.494 -5.936 1.00 36.53 213 ALA A O 1
ATOM 1661 N N . ALA A 1 214 ? 31.707 23.913 -5.204 1.00 42.06 214 ALA A N 1
ATOM 1662 C CA . ALA A 1 214 ? 30.824 23.297 -4.232 1.00 42.06 214 ALA A CA 1
ATOM 1663 C C . ALA A 1 214 ? 30.398 24.322 -3.170 1.00 42.06 214 ALA A C 1
ATOM 1665 O O . ALA A 1 214 ? 31.229 25.012 -2.581 1.00 42.06 214 ALA A O 1
ATOM 1666 N N . SER A 1 215 ? 29.096 24.391 -2.901 1.00 41.78 215 SER A N 1
ATOM 1667 C CA . SER A 1 215 ? 28.535 25.163 -1.797 1.00 41.78 215 SER A CA 1
ATOM 1668 C C . SER A 1 215 ? 29.051 24.623 -0.459 1.00 41.78 215 SER A C 1
ATOM 1670 O O . SER A 1 215 ? 28.667 23.532 -0.029 1.00 41.78 215 SER A O 1
ATOM 1672 N N . THR A 1 216 ? 29.899 25.383 0.226 1.00 42.34 216 THR A N 1
ATOM 1673 C CA . THR A 1 216 ? 30.208 25.175 1.644 1.00 42.34 216 THR A CA 1
ATOM 1674 C C . THR A 1 216 ? 29.027 25.640 2.507 1.00 42.34 216 THR A C 1
ATOM 1676 O O . THR A 1 216 ? 28.413 26.670 2.216 1.00 42.34 216 THR A O 1
ATOM 1679 N N . PRO A 1 217 ? 28.667 24.915 3.583 1.00 38.81 217 PRO A N 1
ATOM 1680 C CA . PRO A 1 217 ? 27.530 25.283 4.412 1.00 38.81 217 PRO A CA 1
ATOM 1681 C C . PRO A 1 217 ? 27.882 26.488 5.292 1.00 38.81 217 PRO A C 1
ATOM 1683 O O . PRO A 1 217 ? 28.808 26.447 6.105 1.00 38.81 217 PRO A O 1
ATOM 1686 N N . VAL A 1 218 ? 27.100 27.560 5.162 1.00 38.62 218 VAL A N 1
ATOM 1687 C CA . VAL A 1 218 ? 27.151 28.731 6.043 1.00 38.62 218 VAL A CA 1
ATOM 1688 C C . VAL A 1 218 ? 26.741 28.302 7.455 1.00 38.62 218 VAL A C 1
ATOM 1690 O O . VAL A 1 218 ? 25.573 28.017 7.723 1.00 38.62 218 VAL A O 1
ATOM 1693 N N . LYS A 1 219 ? 27.694 28.268 8.393 1.00 37.00 219 LYS A N 1
ATOM 1694 C CA . LYS A 1 219 ? 27.394 28.125 9.825 1.00 37.00 219 LYS A CA 1
ATOM 1695 C C . LYS A 1 219 ? 26.674 29.389 10.308 1.00 37.00 219 LYS A C 1
ATOM 1697 O O . LYS A 1 219 ? 27.314 30.398 10.596 1.00 37.00 219 LYS A O 1
ATOM 1702 N N . ARG A 1 220 ? 25.342 29.333 10.433 1.00 39.69 220 ARG A N 1
ATOM 1703 C CA . ARG A 1 220 ? 24.554 30.341 11.163 1.00 39.69 220 ARG A CA 1
ATOM 1704 C C . ARG A 1 220 ? 25.002 30.362 12.627 1.00 39.69 220 ARG A C 1
ATOM 1706 O O . ARG A 1 220 ? 24.673 29.461 13.395 1.00 39.69 220 ARG A O 1
ATOM 1713 N N . ARG A 1 221 ? 25.738 31.400 13.027 1.00 37.72 221 ARG A N 1
ATOM 1714 C CA . ARG A 1 221 ? 25.920 31.739 14.443 1.00 37.72 221 ARG A CA 1
ATOM 1715 C C . ARG A 1 221 ? 24.636 32.410 14.932 1.00 37.72 221 ARG A C 1
ATOM 1717 O O . ARG A 1 221 ? 24.372 33.556 14.584 1.00 37.72 221 ARG A O 1
ATOM 1724 N N . TYR A 1 222 ? 23.835 31.696 15.718 1.00 38.69 222 TYR A N 1
ATOM 1725 C CA . TYR A 1 222 ? 22.748 32.305 16.483 1.00 38.69 222 TYR A CA 1
ATOM 1726 C C . TYR A 1 222 ? 23.354 33.141 17.616 1.00 38.69 222 TYR A C 1
ATOM 1728 O O . TYR A 1 222 ? 24.088 32.624 18.457 1.00 38.69 222 TYR A O 1
ATOM 1736 N N . ARG A 1 223 ? 23.071 34.446 17.620 1.00 36.12 223 ARG A N 1
ATOM 1737 C CA . ARG A 1 223 ? 23.397 35.346 18.730 1.00 36.12 223 ARG A CA 1
ATOM 1738 C C . ARG A 1 223 ? 22.283 35.203 19.766 1.00 36.12 223 ARG A C 1
ATOM 1740 O O . ARG A 1 223 ? 21.149 35.580 19.495 1.00 36.12 223 ARG A O 1
ATOM 1747 N N . ALA A 1 224 ? 22.598 34.613 20.915 1.00 42.66 224 ALA A N 1
ATOM 1748 C CA . ALA A 1 224 ? 21.672 34.531 22.037 1.00 42.66 224 ALA A CA 1
ATOM 1749 C C . ALA A 1 224 ? 21.347 35.948 22.535 1.00 42.66 224 ALA A C 1
ATOM 1751 O O . ALA A 1 224 ? 22.246 36.694 22.929 1.00 42.66 224 ALA A O 1
ATOM 1752 N N . VAL A 1 225 ? 20.067 36.318 22.496 1.00 41.56 225 VAL A N 1
ATOM 1753 C CA . VAL A 1 225 ? 19.548 37.500 23.185 1.00 41.56 225 VAL A CA 1
ATOM 1754 C C . VAL A 1 225 ? 19.444 37.118 24.659 1.00 41.56 225 VAL A C 1
ATOM 1756 O O . VAL A 1 225 ? 18.683 36.222 25.017 1.00 41.56 225 VAL A O 1
ATOM 1759 N N . ARG A 1 226 ? 20.265 37.740 25.509 1.00 40.06 226 ARG A N 1
ATOM 1760 C CA . ARG A 1 226 ? 20.125 37.638 26.964 1.00 40.06 226 ARG A CA 1
ATOM 1761 C C . ARG A 1 226 ? 18.847 38.376 27.363 1.00 40.06 226 ARG A C 1
ATOM 1763 O O . ARG A 1 226 ? 18.740 39.566 27.084 1.00 40.06 226 ARG A O 1
ATOM 1770 N N . SER A 1 227 ? 17.907 37.680 28.001 1.00 41.53 227 SER A N 1
ATOM 1771 C CA . SER A 1 227 ? 16.849 38.333 28.768 1.00 41.53 227 SER A CA 1
ATOM 1772 C C . SER A 1 227 ? 17.478 38.924 30.025 1.00 41.53 227 SER A C 1
ATOM 1774 O O . SER A 1 227 ? 18.094 38.201 30.812 1.00 41.53 227 SER A O 1
ATOM 1776 N N . SER A 1 228 ? 17.348 40.232 30.189 1.00 41.47 228 SER A N 1
ATOM 1777 C CA . SER A 1 228 ? 17.564 40.891 31.472 1.00 41.47 228 SER A CA 1
ATOM 1778 C C . SER A 1 228 ? 16.274 40.810 32.287 1.00 41.47 228 SER A C 1
ATOM 1780 O O . SER A 1 228 ? 15.192 40.777 31.701 1.00 41.47 228 SER A O 1
ATOM 1782 N N . ALA A 1 229 ? 16.463 40.706 33.601 1.00 42.94 229 ALA A N 1
ATOM 1783 C CA . ALA A 1 229 ? 15.473 40.568 34.666 1.00 42.94 229 ALA A CA 1
ATOM 1784 C C . ALA A 1 229 ? 14.315 41.574 34.623 1.00 42.94 229 ALA A C 1
ATOM 1786 O O . ALA A 1 229 ? 14.524 42.696 34.107 1.00 42.94 229 ALA A O 1
#

Foldseek 3Di:
DPPPPPPDPDDPVNVLVLLVLQLPDDLCQFKDKAFFEDQQQQFDVSFGEAEPVRQVVVLVVVLVVQVVVCVVVVHDDDSDGDPRRGYYDDDRRHQGHCCRPPCNSRGDIDMDGHDPVPDDSNNVQQFDDWDQDPVGIDTHGDDSVVSVVVNVVVVVVDDPDPPPDPCVVVVVVVVVVVVVDPPPPPPPPPVPDDPPDDPPPDDDDDDDDDPDDDDDDDPDDDDDDDDDD

Organism: NCBI:txid204072

Sequence (229 aa):
MNERATVAAVPANQVLVRLWEMATADPRELVEIRVGACRNCWGQYHGYQYTEAEFERAFHEHVQSEAKRKRAEGEAYDPKPMREKGGAGYDAGRKPHPECPECSGRGNTRVILKDMRSLSPGARMLLRSVKVTKHGPQILLRSRLPALVKVGKHLGMWNDKFKPAPVNALTKLLDEIADRGSTIPIVHDDPELPPPRDAQDVEPEPAKAAPGAASTPVKRRYRAVRSSA

pLDDT: mean 76.61, std 18.99, range [36.12, 96.06]

Radius of gyration: 38.62 Å; Cα contacts (8 Å, |Δi|>4): 211; chains: 1; bounding box: 73×76×108 Å

Secondary structure (DSSP, 8-state):
---TTSS----HHHHHHHHHHHHH--GGGTEEEEEE--TTSSSGGGPPPBPHHHHHHHHHHHHHHHHHHHHHHTPPP--PPP--SS-B---TTSPPPTT-TTTTT--EEEEEEPPGGG--HHHHHHEEEEEEETTEEEEEEPPSHHHHHHHHHHTT---S------THHHHHHHHHHHHTT---------TTPPPPPPTT--PPPPPPPPS--------------PPP-

Solvent-accessible surface area (backbone atoms only — not comparable to full-atom values): 14392 Å² total; per-residue (Å²): 143,83,76,84,68,78,85,60,91,72,56,70,67,60,55,50,51,54,32,48,38,36,37,70,38,54,67,65,64,50,47,38,82,45,64,7,22,41,60,29,33,83,15,54,94,50,16,57,31,28,35,61,72,54,41,54,51,51,44,54,50,50,52,52,52,50,44,53,49,24,60,74,71,73,45,86,72,72,92,70,80,74,82,68,60,13,43,71,70,53,54,60,79,40,75,36,33,66,82,18,85,88,50,63,31,64,32,42,79,42,83,44,75,48,70,74,88,78,49,53,75,22,40,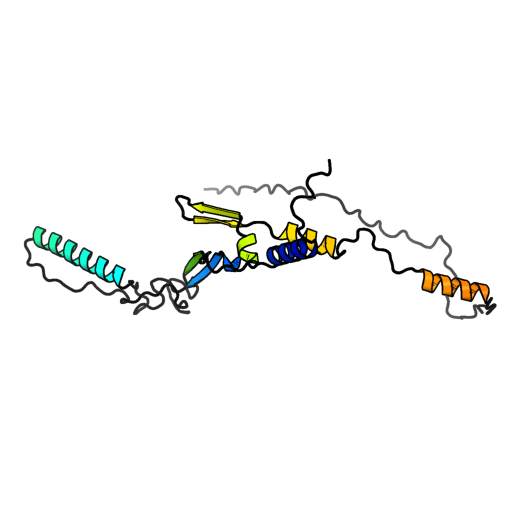55,63,30,54,66,51,74,46,81,48,100,92,45,78,43,80,41,70,53,80,36,63,68,32,44,54,52,50,37,53,74,70,53,73,72,52,95,68,75,71,70,76,70,61,58,62,61,50,50,49,50,51,52,50,59,73,63,58,73,83,66,79,81,75,88,80,60,97,79,68,75,77,84,77,61,94,81,76,68,78,80,75,81,79,78,78,78,94,82,79,84,86,76,85,80,81,81,79,81,79,81,81,80,83,76,134